Protein AF-A0A8T4JBY2-F1 (afdb_monomer)

pLDDT: mean 72.84, std 15.64, range [34.22, 93.69]

Secondary structure (DSSP, 8-state):
---PPSEEEEEEEEEEPTTS-EEEEEEEEEE-----S-S-----EEEEEEEEESSS-BHHHHHHHHHTT--EEEEEEEEEEE-S-SS-EEEEEEEEEEEEEEESSHHHHH-GGG--SSEEEPEEEEES-TT--TTS-EEEEEEE-S-TTTS-SSEEEEEEEEEEEEETTEEPSSPEEEEEEEEETT---B-BTTBSS-HHHHHHHHHHHS--S----S---

Sequence (221 aa):
ILNLINGTHELTFVFYDGVSNSVVQEKTVVVMETFDSGDEIIDYFETNINLLTPEVLNRVALDLAAQNNINYPLLVDYTLQKTRGGDAHVIHQSLQNLECYWSGLQENLTNLSNANTGLFRIDNSYILKPNADYGVPNRMVLNFQEDAGSLPDVVYAKCYYDLFVIEGGRIFSQPEREEISFIAKPIRLKNSVLGEPGAAFVTEIERVENGVDGSFGKALS

Foldseek 3Di:
DPPDDAAKDKDWDWDQDPVGDIDIDIDIDGDHPQPPPDVDQDDQKAKDWDDKPPLADAQQVLQVCLVVVHWDKIKTKIFIATPDADAKKFQFKWWDQFFKWKFPDPVCNVCVPPPPDGIDHFHPKTKPCGGDIGPDITMIITTDNDRSVSDDQWMKMKTKMFTFMDHPNHTHPGTRIYIDIDTSPGNRNDHPVVHRCPPVVVVVVVCVVVDPDDDPDDDDD

Structure (mmCIF, N/CA/C/O backbone):
data_AF-A0A8T4JBY2-F1
#
_entry.id   AF-A0A8T4JBY2-F1
#
loop_
_atom_site.group_PDB
_atom_site.id
_atom_site.type_symbol
_atom_site.label_atom_id
_atom_site.label_alt_id
_atom_site.label_comp_id
_atom_site.label_asym_id
_atom_site.label_entity_id
_atom_site.label_seq_id
_atom_site.pdbx_PDB_ins_code
_atom_site.Cartn_x
_atom_site.Cartn_y
_atom_site.Cartn_z
_atom_site.occupancy
_atom_site.B_iso_or_equiv
_atom_site.auth_seq_id
_atom_site.auth_comp_id
_atom_site.auth_asym_id
_atom_site.auth_atom_id
_atom_site.pdbx_PDB_model_num
ATOM 1 N N . ILE A 1 1 ? -27.612 5.060 0.498 1.00 36.44 1 ILE A N 1
ATOM 2 C CA . ILE A 1 1 ? -26.701 4.728 1.615 1.00 36.44 1 ILE A CA 1
ATOM 3 C C . ILE A 1 1 ? -27.567 4.073 2.681 1.00 36.44 1 ILE A C 1
ATOM 5 O O . ILE A 1 1 ? -28.493 4.718 3.156 1.00 36.44 1 ILE A O 1
ATOM 9 N N . LEU A 1 2 ? -27.394 2.772 2.924 1.00 37.44 2 LEU A N 1
ATOM 10 C CA . LEU A 1 2 ? -28.054 2.083 4.036 1.00 37.44 2 LEU A CA 1
ATOM 11 C C . LEU A 1 2 ? -27.364 2.556 5.319 1.00 37.44 2 LEU A C 1
ATOM 13 O O . LEU A 1 2 ? -26.197 2.241 5.525 1.00 37.44 2 LEU A O 1
ATOM 17 N N . ASN A 1 3 ? -28.061 3.346 6.135 1.00 43.84 3 ASN A N 1
ATOM 18 C CA . ASN A 1 3 ? -27.590 3.697 7.472 1.00 43.84 3 ASN A CA 1
ATOM 19 C C . ASN A 1 3 ? -27.701 2.444 8.343 1.00 43.84 3 ASN A C 1
ATOM 21 O O . ASN A 1 3 ? -28.804 2.049 8.722 1.00 43.84 3 ASN A O 1
ATOM 25 N N . LEU A 1 4 ? -26.574 1.787 8.606 1.00 58.09 4 LEU A N 1
ATOM 26 C CA . LEU A 1 4 ? -26.521 0.687 9.561 1.00 58.09 4 LEU A CA 1
ATOM 27 C C . LEU A 1 4 ? -26.640 1.271 10.973 1.00 58.09 4 LEU A C 1
ATOM 29 O O . LEU A 1 4 ? -25.903 2.181 11.341 1.00 58.09 4 LEU A O 1
ATOM 33 N N . ILE A 1 5 ? -27.614 0.777 11.734 1.00 68.00 5 ILE A N 1
ATOM 34 C CA . ILE A 1 5 ? -27.873 1.199 13.116 1.00 68.00 5 ILE A CA 1
ATOM 35 C C . ILE A 1 5 ? -26.760 0.632 14.007 1.00 68.00 5 ILE A C 1
ATOM 37 O O . ILE A 1 5 ? -26.328 -0.496 13.792 1.00 68.00 5 ILE A O 1
ATOM 41 N N . ASN A 1 6 ? -26.304 1.378 15.011 1.00 66.12 6 ASN A N 1
ATOM 42 C CA . ASN A 1 6 ? -25.384 0.859 16.027 1.00 66.12 6 ASN A CA 1
ATOM 43 C C . ASN A 1 6 ? -25.976 -0.397 16.702 1.00 66.12 6 ASN A C 1
ATOM 45 O O . ASN A 1 6 ? -27.150 -0.418 17.075 1.00 66.12 6 ASN A O 1
ATOM 49 N N . GLY A 1 7 ? -25.184 -1.455 16.839 1.00 70.38 7 GLY A N 1
ATOM 50 C CA . GLY A 1 7 ? -25.598 -2.707 17.454 1.00 70.38 7 GLY A CA 1
ATOM 51 C C . GLY A 1 7 ? -24.911 -3.938 16.878 1.00 70.38 7 GLY A C 1
ATOM 52 O O . GLY A 1 7 ? -24.127 -3.890 15.933 1.00 70.38 7 GLY A O 1
ATOM 53 N N . THR A 1 8 ? -25.224 -5.081 17.479 1.00 69.75 8 THR A N 1
ATOM 54 C CA . THR A 1 8 ? -24.847 -6.389 16.943 1.00 69.75 8 THR A CA 1
ATOM 55 C C . THR A 1 8 ? -25.923 -6.847 15.966 1.00 69.75 8 THR A C 1
ATOM 57 O O . THR A 1 8 ? -27.091 -6.953 16.337 1.00 69.75 8 THR A O 1
ATOM 60 N N . HIS A 1 9 ? -25.527 -7.104 14.725 1.00 81.12 9 HIS A N 1
ATOM 61 C CA . HIS A 1 9 ? -26.388 -7.550 13.637 1.00 81.12 9 HIS A CA 1
ATOM 62 C C . HIS A 1 9 ? -26.029 -8.977 13.269 1.00 81.12 9 HIS A C 1
ATOM 64 O O . HIS A 1 9 ? -24.886 -9.268 12.923 1.00 81.12 9 HIS A O 1
ATOM 70 N N . GLU A 1 10 ? -27.012 -9.862 13.308 1.00 82.62 10 GLU A N 1
ATOM 71 C CA . GLU A 1 10 ? -26.856 -11.216 12.796 1.00 82.62 10 GLU A CA 1
ATOM 72 C C . GLU A 1 10 ? -27.140 -11.217 11.295 1.00 82.62 10 GLU A C 1
ATOM 74 O O . GLU A 1 10 ? -28.241 -10.886 10.848 1.00 82.62 10 GLU A O 1
ATOM 79 N N . LEU A 1 11 ? -26.127 -11.562 10.503 1.00 82.88 11 LEU A N 1
ATOM 80 C CA . LEU A 1 11 ? -26.267 -11.786 9.073 1.00 82.88 11 LEU A CA 1
ATOM 81 C C . LEU A 1 11 ? -26.430 -13.278 8.817 1.00 82.88 11 LEU A C 1
ATOM 83 O O . LEU A 1 11 ? -25.537 -14.073 9.105 1.00 82.88 11 LEU A O 1
ATOM 87 N N . THR A 1 12 ? -27.550 -13.645 8.209 1.00 88.56 12 THR A N 1
ATOM 88 C CA . THR A 1 12 ? -27.801 -15.004 7.738 1.00 88.56 12 THR A CA 1
ATOM 89 C C . THR A 1 12 ? -27.608 -15.049 6.227 1.00 88.56 12 THR A C 1
ATOM 91 O O . THR A 1 12 ? -28.388 -14.475 5.468 1.00 88.56 12 THR A O 1
ATOM 94 N N . PHE A 1 13 ? -26.570 -15.744 5.775 1.00 87.25 13 PHE A N 1
ATOM 95 C CA . PHE A 1 13 ? -26.331 -16.027 4.365 1.00 87.25 13 PHE A CA 1
ATOM 96 C C . PHE A 1 13 ? -26.938 -17.381 4.017 1.00 87.25 13 PHE A C 1
ATOM 98 O O . PHE A 1 13 ? -26.636 -18.382 4.664 1.00 87.25 13 PHE A O 1
ATOM 105 N N . VAL A 1 14 ? -27.781 -17.418 2.987 1.00 91.38 14 VAL A N 1
ATOM 106 C CA . VAL A 1 14 ? -28.369 -18.663 2.482 1.00 91.38 14 VAL A CA 1
ATOM 107 C C . VAL A 1 14 ? -27.851 -18.907 1.073 1.00 91.38 14 VAL A C 1
ATOM 109 O O . VAL A 1 14 ? -28.119 -18.127 0.160 1.00 91.38 14 VAL A O 1
ATOM 112 N N . PHE A 1 15 ? -27.102 -19.990 0.902 1.00 88.31 15 PHE A N 1
ATOM 113 C CA . PHE A 1 15 ? -26.544 -20.410 -0.377 1.00 88.31 15 PHE A CA 1
ATOM 114 C C . PHE A 1 15 ? -27.389 -21.539 -0.937 1.00 88.31 15 PHE A C 1
ATOM 116 O O . PHE A 1 15 ? -27.498 -22.579 -0.294 1.00 88.31 15 PHE A O 1
ATOM 123 N N . TYR A 1 16 ? -27.957 -21.341 -2.122 1.00 93.50 16 TYR A N 1
ATOM 124 C CA . TYR A 1 16 ? -28.703 -22.376 -2.831 1.00 93.50 16 TYR A CA 1
ATOM 125 C C . TYR A 1 16 ? -27.833 -22.999 -3.921 1.00 93.50 16 TYR A C 1
ATOM 127 O O . TYR A 1 16 ? -27.128 -22.281 -4.632 1.00 93.50 16 TYR A O 1
ATOM 135 N N . ASP A 1 17 ? -27.892 -24.319 -4.078 1.00 87.88 17 ASP A N 1
ATOM 136 C CA . ASP A 1 17 ? -27.316 -24.990 -5.243 1.00 87.88 17 ASP A CA 1
ATOM 137 C C . ASP A 1 17 ? -28.285 -24.986 -6.444 1.00 87.88 17 ASP A C 1
ATOM 139 O O . ASP A 1 17 ? -29.446 -24.574 -6.352 1.00 87.88 17 ASP A O 1
ATOM 143 N N . GLY A 1 18 ? -27.809 -25.464 -7.598 1.00 76.75 18 GLY A N 1
ATOM 144 C CA . GLY A 1 18 ? -28.594 -25.533 -8.838 1.00 76.75 18 GLY A CA 1
ATOM 145 C C . GLY A 1 18 ? -29.797 -26.489 -8.802 1.00 76.75 18 GLY A C 1
ATOM 146 O O . GLY A 1 18 ? -30.523 -26.579 -9.788 1.00 76.75 18 GLY A O 1
ATOM 147 N N . VAL A 1 19 ? -30.016 -27.201 -7.693 1.00 91.44 19 VAL A N 1
ATOM 148 C CA . VAL A 1 19 ? -31.157 -28.098 -7.453 1.00 91.44 19 VAL A CA 1
ATOM 149 C C . VAL A 1 19 ? -31.907 -27.748 -6.159 1.00 91.44 19 VAL A C 1
ATOM 151 O O . VAL A 1 19 ? -32.702 -28.544 -5.668 1.00 91.44 19 VAL A O 1
ATOM 154 N N . SER A 1 20 ? -31.754 -26.507 -5.677 1.00 86.31 20 SER A N 1
ATOM 155 C CA . SER A 1 20 ? -32.493 -25.912 -4.550 1.00 86.31 20 SER A CA 1
ATOM 156 C C . SER A 1 20 ? -32.193 -26.483 -3.157 1.00 86.31 20 SER A C 1
ATOM 158 O O . SER A 1 20 ? -32.954 -26.220 -2.225 1.00 86.31 20 SER A O 1
ATOM 160 N N . ASN A 1 21 ? -31.083 -27.198 -2.960 1.00 87.56 21 ASN A N 1
ATOM 161 C CA . ASN A 1 21 ? -30.578 -27.436 -1.605 1.00 87.56 21 ASN A CA 1
ATOM 162 C C . ASN A 1 21 ? -29.983 -26.141 -1.054 1.00 87.56 21 ASN A C 1
ATOM 164 O O . ASN A 1 21 ? -29.383 -25.380 -1.811 1.00 87.56 21 ASN A O 1
ATOM 168 N N . SER A 1 22 ? -30.104 -25.906 0.255 1.00 91.12 22 SER A N 1
ATOM 169 C CA . SER A 1 22 ? -29.572 -24.699 0.891 1.00 91.12 22 SER A CA 1
ATOM 170 C C . SER A 1 22 ? -28.574 -24.993 2.005 1.00 91.12 22 SER A C 1
ATOM 172 O O . SER A 1 22 ? -28.827 -25.850 2.853 1.00 91.12 22 SER A O 1
ATOM 174 N N . VAL A 1 23 ? -27.502 -24.206 2.070 1.00 92.75 23 VAL A N 1
ATOM 175 C CA . VAL A 1 23 ? -26.623 -24.092 3.241 1.00 92.75 23 VAL A CA 1
ATOM 176 C C . VAL A 1 23 ? -26.813 -22.716 3.863 1.00 92.75 23 VAL A C 1
ATOM 178 O O . VAL A 1 23 ? -26.790 -21.707 3.160 1.00 92.75 23 VAL A O 1
ATOM 181 N N . VAL A 1 24 ? -26.994 -22.684 5.182 1.00 91.94 24 VAL A N 1
ATOM 182 C CA . VAL A 1 24 ? -27.130 -21.450 5.960 1.00 91.94 24 VAL A CA 1
ATOM 183 C C . VAL A 1 24 ? -25.828 -21.183 6.708 1.00 91.94 24 VAL A C 1
ATOM 185 O O . VAL A 1 24 ? -25.309 -22.072 7.382 1.00 91.94 24 VAL A O 1
ATOM 188 N N . GLN A 1 25 ? -25.310 -19.964 6.596 1.00 91.12 25 GLN A N 1
ATOM 189 C CA . GLN A 1 25 ? -24.173 -19.484 7.368 1.00 91.12 25 GLN A CA 1
ATOM 190 C C . GLN A 1 25 ? -24.564 -18.222 8.130 1.00 91.12 25 GLN A C 1
ATOM 192 O O . GLN A 1 25 ? -24.993 -17.237 7.533 1.00 91.12 25 GLN A O 1
ATOM 197 N N . GLU A 1 26 ? -24.381 -18.246 9.445 1.00 88.25 26 GLU A N 1
ATOM 198 C CA . GLU A 1 26 ? -24.618 -17.096 10.314 1.00 88.25 26 GLU A CA 1
ATOM 199 C C . GLU A 1 26 ? -23.299 -16.370 10.601 1.00 88.25 26 GLU A C 1
ATOM 201 O O . GLU A 1 26 ? -22.237 -16.984 10.754 1.00 88.25 26 GLU A O 1
ATOM 206 N N . LYS A 1 27 ? -23.358 -15.042 10.607 1.00 86.19 27 LYS A N 1
ATOM 207 C CA . LYS A 1 27 ? -22.225 -14.140 10.796 1.00 86.19 27 LYS A CA 1
ATOM 208 C C . LYS A 1 27 ? -22.687 -12.953 11.625 1.00 86.19 27 LYS A C 1
ATOM 210 O O . LYS A 1 27 ? -23.434 -12.106 11.147 1.00 86.19 27 LYS A O 1
ATOM 215 N N . THR A 1 28 ? -22.151 -12.848 12.827 1.00 74.38 28 THR A N 1
ATOM 216 C CA . THR A 1 28 ? -22.334 -11.674 13.669 1.00 74.38 28 THR A CA 1
ATOM 217 C C . THR A 1 28 ? -21.482 -10.513 13.149 1.00 74.38 28 THR A C 1
ATOM 219 O O . THR A 1 28 ? -20.267 -10.647 12.974 1.00 74.38 28 THR A O 1
ATOM 222 N N . VAL A 1 29 ? -22.107 -9.362 12.911 1.00 77.81 29 VAL A N 1
ATOM 223 C CA . VAL A 1 29 ? -21.452 -8.090 12.586 1.00 77.81 29 VAL A CA 1
ATOM 224 C C . VAL A 1 29 ? -21.761 -7.095 13.688 1.00 77.81 29 VAL A C 1
ATOM 226 O O . VAL A 1 29 ? -22.914 -6.754 13.923 1.00 77.81 29 VAL A O 1
ATOM 229 N N . VAL A 1 30 ? -20.728 -6.596 14.354 1.00 70.44 30 VAL A N 1
ATOM 230 C CA . VAL A 1 30 ? -20.883 -5.531 15.344 1.00 70.44 30 VAL A CA 1
ATOM 231 C C . VAL A 1 30 ? -20.654 -4.201 14.638 1.00 70.44 30 VAL A C 1
ATOM 233 O O . VAL A 1 30 ? -19.549 -3.912 14.189 1.00 70.44 30 VAL A O 1
ATOM 236 N N . VAL A 1 31 ? -21.712 -3.406 14.513 1.00 66.81 31 VAL A N 1
ATOM 237 C CA . VAL A 1 31 ? -21.641 -2.016 14.062 1.00 66.81 31 VAL A CA 1
ATOM 238 C C . VAL A 1 31 ? -21.564 -1.181 15.326 1.00 66.81 31 VAL A C 1
ATOM 240 O O . VAL A 1 31 ? -22.540 -1.128 16.059 1.00 66.81 31 VAL A O 1
ATOM 243 N N . MET A 1 32 ? -20.418 -0.577 15.617 1.00 61.41 32 MET A N 1
ATOM 244 C CA . MET A 1 32 ? -20.282 0.331 16.758 1.00 61.41 32 MET A CA 1
ATOM 245 C C . MET A 1 32 ? -20.443 1.769 16.265 1.00 61.41 32 MET A C 1
ATOM 247 O O . MET A 1 32 ? -19.930 2.102 15.197 1.00 61.41 32 MET A O 1
ATOM 251 N N . GLU A 1 33 ? -21.143 2.622 17.021 1.00 59.41 33 GLU A N 1
ATOM 252 C CA . GLU A 1 33 ? -20.993 4.070 16.836 1.00 59.41 33 GLU A CA 1
ATOM 253 C C . GLU A 1 33 ? -19.512 4.400 16.979 1.00 59.41 33 GLU A C 1
ATOM 255 O O . GLU A 1 33 ? -18.888 4.091 17.998 1.00 59.41 33 GLU A O 1
ATOM 260 N N . THR A 1 34 ? -18.955 5.051 15.963 1.00 56.09 34 THR A N 1
ATOM 261 C CA . THR A 1 34 ? -17.779 5.886 16.164 1.00 56.09 34 THR A CA 1
ATOM 262 C C . THR A 1 34 ? -18.190 6.925 17.195 1.00 56.09 34 THR A C 1
ATOM 264 O O . THR A 1 34 ? -19.060 7.753 16.914 1.00 56.09 34 THR A O 1
ATOM 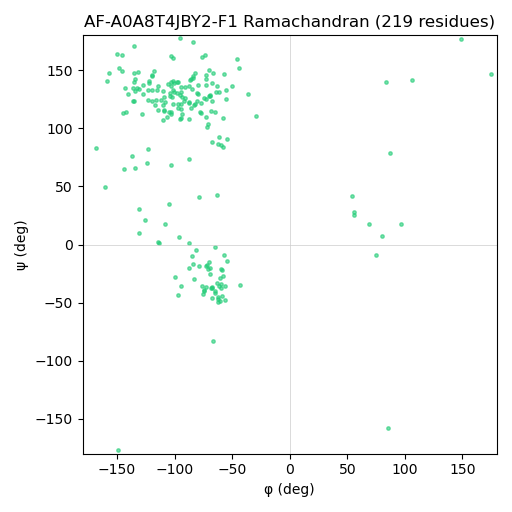267 N N . PHE A 1 35 ? -17.664 6.825 18.416 1.00 50.69 35 PHE A N 1
ATOM 268 C CA . PHE A 1 35 ? -17.957 7.828 19.427 1.00 50.69 35 PHE A CA 1
ATOM 269 C C . PHE A 1 35 ? -17.358 9.138 18.942 1.00 50.69 35 PHE A C 1
ATOM 271 O O . PHE A 1 35 ? -16.145 9.273 18.806 1.00 50.69 35 PHE A O 1
ATOM 278 N N . ASP A 1 36 ? -18.251 10.077 18.661 1.00 53.97 36 ASP A N 1
ATOM 279 C CA . ASP A 1 36 ? -17.939 11.466 18.404 1.00 53.97 36 ASP A CA 1
ATOM 280 C C . ASP A 1 36 ? -17.286 12.042 19.669 1.00 53.97 36 ASP A C 1
ATOM 282 O O . ASP A 1 36 ? -17.945 12.436 20.634 1.00 53.97 36 ASP A O 1
ATOM 286 N N . SER A 1 37 ? -15.961 11.993 19.721 1.00 42.50 37 SER A N 1
ATOM 287 C CA . SER A 1 37 ? -15.180 12.817 20.632 1.00 42.50 37 SER A CA 1
ATOM 288 C C . SER A 1 37 ? -14.014 13.412 19.860 1.00 42.50 37 SER A C 1
ATOM 290 O O . SER A 1 37 ? -12.861 13.085 20.114 1.00 42.50 37 SER A O 1
ATOM 292 N N . GLY A 1 38 ? -14.362 14.276 18.905 1.00 50.22 38 GLY A N 1
ATOM 293 C CA . GLY A 1 38 ? -13.439 15.124 18.162 1.00 50.22 38 GLY A CA 1
ATOM 294 C C . GLY A 1 38 ? -13.228 14.656 16.729 1.00 50.22 38 GLY A C 1
ATOM 295 O O . GLY A 1 38 ? -13.077 13.466 16.471 1.00 50.22 38 GLY A O 1
ATOM 296 N N . ASP A 1 39 ? -13.128 15.613 15.807 1.00 54.06 39 ASP A N 1
ATOM 297 C CA . ASP A 1 39 ? -12.465 15.465 14.503 1.00 54.06 39 ASP A CA 1
ATOM 298 C C . ASP A 1 39 ? -10.954 15.181 14.683 1.00 54.06 39 ASP A C 1
ATOM 300 O O . ASP A 1 39 ? -10.096 15.802 14.053 1.00 54.06 39 ASP A O 1
ATOM 304 N N . GLU A 1 40 ? -10.598 14.322 15.633 1.00 61.25 40 GLU A N 1
ATOM 305 C CA . GLU A 1 40 ? -9.225 14.082 16.025 1.00 61.25 40 GLU A CA 1
ATOM 306 C C . GLU A 1 40 ? -8.664 12.999 15.114 1.00 61.25 40 GLU A C 1
ATOM 308 O O . GLU A 1 40 ? -9.031 11.828 15.187 1.00 61.25 40 GLU A O 1
ATOM 313 N N . ILE A 1 41 ? -7.780 13.425 14.215 1.00 68.81 41 ILE A N 1
ATOM 314 C CA . ILE A 1 41 ? -6.848 12.516 13.562 1.00 68.81 41 ILE A CA 1
ATOM 315 C C . ILE A 1 41 ? -5.905 12.036 14.654 1.00 68.81 41 ILE A C 1
ATOM 317 O O . ILE A 1 41 ? -5.260 12.847 15.328 1.00 68.81 41 ILE A O 1
ATOM 321 N N . ILE A 1 42 ? -5.830 10.723 14.823 1.00 74.94 42 ILE A N 1
ATOM 322 C CA . ILE A 1 42 ? -4.908 10.124 15.775 1.00 74.94 42 ILE A CA 1
ATOM 323 C C . ILE A 1 42 ? -3.694 9.594 15.020 1.00 74.94 42 ILE A C 1
ATOM 325 O O . ILE A 1 42 ? -3.699 9.500 13.801 1.00 74.94 42 ILE A O 1
ATOM 329 N N . ASP A 1 43 ? -2.620 9.401 15.766 1.00 82.88 43 ASP A N 1
ATOM 330 C CA . ASP A 1 43 ? -1.256 9.150 15.297 1.00 82.88 43 ASP A CA 1
ATOM 331 C C . ASP A 1 43 ? -0.668 8.157 16.306 1.00 82.88 43 ASP A C 1
ATOM 333 O O . ASP A 1 43 ? 0.087 8.510 17.210 1.00 82.88 43 ASP A O 1
ATOM 337 N N . TYR A 1 44 ? -1.254 6.960 16.340 1.00 88.62 44 TYR A N 1
ATOM 338 C CA . TYR A 1 44 ? -0.888 5.867 17.237 1.00 88.62 44 TYR A CA 1
ATOM 339 C C . TYR A 1 44 ? 0.225 4.995 16.670 1.00 88.62 44 TYR A C 1
ATOM 341 O O . TYR A 1 44 ? 0.863 4.266 17.438 1.00 88.62 44 TYR A O 1
ATOM 349 N N . PHE A 1 45 ? 0.439 5.027 15.360 1.00 90.38 45 PHE A N 1
ATOM 350 C CA . PHE A 1 45 ? 1.268 4.086 14.643 1.00 90.38 45 PHE A CA 1
ATOM 351 C C . PHE A 1 45 ? 2.237 4.789 13.705 1.00 90.38 45 PHE A C 1
ATOM 353 O O . PHE A 1 45 ? 1.955 5.825 13.133 1.00 90.38 45 PHE A O 1
ATOM 360 N N . GLU A 1 46 ? 3.392 4.164 13.517 1.00 90.31 46 GLU A N 1
ATOM 361 C CA . GLU A 1 46 ? 4.341 4.536 12.480 1.00 90.31 46 GLU A CA 1
ATOM 362 C C . GLU A 1 46 ? 4.615 3.338 11.573 1.00 90.31 46 GLU A C 1
ATOM 364 O O . GLU A 1 46 ? 4.746 2.180 12.007 1.00 90.31 46 GLU A O 1
ATOM 369 N N . THR A 1 47 ? 4.732 3.613 10.281 1.00 88.81 47 THR A N 1
ATOM 370 C CA . THR A 1 47 ? 5.027 2.585 9.289 1.00 88.81 47 THR A CA 1
ATOM 371 C C . THR A 1 47 ? 6.530 2.372 9.127 1.00 88.81 47 THR A C 1
ATOM 373 O O . THR A 1 47 ? 7.268 3.261 8.712 1.00 88.81 47 THR A O 1
ATOM 376 N N . ASN A 1 48 ? 6.990 1.139 9.342 1.00 87.12 48 ASN A N 1
ATOM 377 C CA . ASN A 1 48 ? 8.361 0.735 9.042 1.00 87.12 48 ASN A CA 1
ATOM 378 C C . ASN A 1 48 ? 8.410 -0.085 7.748 1.00 87.12 48 ASN A C 1
ATOM 380 O O . ASN A 1 48 ? 7.882 -1.200 7.689 1.00 87.12 48 ASN A O 1
ATOM 384 N N . ILE A 1 49 ? 9.051 0.468 6.714 1.00 82.56 49 ILE A N 1
ATOM 385 C CA . ILE A 1 49 ? 9.237 -0.197 5.418 1.00 82.56 49 ILE A CA 1
ATOM 386 C C . ILE A 1 49 ? 10.448 -1.119 5.478 1.00 82.56 49 ILE A C 1
ATOM 388 O O . ILE A 1 49 ? 11.573 -0.678 5.705 1.00 82.56 49 ILE A O 1
ATOM 392 N N . ASN A 1 50 ? 10.207 -2.406 5.238 1.00 71.56 50 ASN A N 1
ATOM 393 C CA . ASN A 1 50 ? 11.210 -3.453 5.377 1.00 71.56 50 ASN A CA 1
ATOM 394 C C . ASN A 1 50 ? 11.865 -3.807 4.036 1.00 71.56 50 ASN A C 1
ATOM 396 O O . ASN A 1 50 ? 13.082 -3.978 3.979 1.00 71.56 50 ASN A O 1
ATOM 400 N N . LEU A 1 51 ? 11.082 -3.929 2.956 1.00 72.94 51 LEU A N 1
ATOM 401 C CA . LEU A 1 51 ? 11.598 -4.339 1.646 1.00 72.94 51 LEU A CA 1
ATOM 402 C C . LEU A 1 51 ? 10.673 -3.911 0.499 1.00 72.94 51 LEU A C 1
ATOM 404 O O . LEU A 1 51 ? 9.457 -4.051 0.594 1.00 72.94 51 LEU A O 1
ATOM 408 N N . LEU A 1 52 ? 11.258 -3.468 -0.617 1.00 71.81 52 LEU A N 1
ATOM 409 C CA . LEU A 1 52 ? 10.565 -3.329 -1.901 1.00 71.81 52 LEU A CA 1
ATOM 410 C C . LEU A 1 52 ? 10.945 -4.512 -2.800 1.00 71.81 52 LEU A C 1
ATOM 412 O O . LEU A 1 52 ? 12.129 -4.774 -3.001 1.00 71.81 52 LEU A O 1
ATOM 416 N N . THR A 1 53 ? 9.961 -5.223 -3.347 1.00 70.62 53 THR A N 1
ATOM 417 C CA . THR A 1 53 ? 10.182 -6.366 -4.242 1.00 70.62 53 THR A CA 1
ATOM 418 C C . THR A 1 53 ? 9.305 -6.270 -5.493 1.00 70.62 53 THR A C 1
ATOM 420 O O . THR A 1 53 ? 8.101 -6.063 -5.367 1.00 70.62 53 THR A O 1
ATOM 423 N N . PRO A 1 54 ? 9.851 -6.522 -6.693 1.00 65.38 54 PRO A N 1
ATOM 424 C CA . PRO A 1 54 ? 11.274 -6.702 -6.994 1.00 65.38 54 PRO A CA 1
ATOM 425 C C . PRO A 1 54 ? 12.078 -5.393 -6.874 1.00 65.38 54 PRO A C 1
ATOM 427 O O . PRO A 1 54 ? 11.565 -4.314 -7.143 1.00 65.38 54 PRO A O 1
ATOM 430 N N . GLU A 1 55 ? 13.366 -5.496 -6.525 1.00 68.50 55 GLU A N 1
ATOM 431 C CA . GLU A 1 55 ? 14.291 -4.344 -6.466 1.00 68.50 55 GLU A CA 1
ATOM 432 C C . GLU A 1 55 ? 14.639 -3.770 -7.858 1.00 68.50 55 GLU A C 1
ATOM 434 O O . GLU A 1 55 ? 15.200 -2.684 -7.974 1.00 68.50 55 GLU A O 1
ATOM 439 N N . VAL A 1 56 ? 14.344 -4.516 -8.926 1.00 70.31 56 VAL A N 1
ATOM 440 C CA . VAL A 1 56 ? 14.649 -4.195 -10.327 1.00 70.31 56 VAL A CA 1
ATOM 441 C C . VAL A 1 56 ? 13.406 -4.512 -11.155 1.00 70.31 56 VAL A C 1
ATOM 443 O O . VAL A 1 56 ? 12.947 -5.657 -11.136 1.00 70.31 56 VAL A O 1
ATOM 446 N N . LEU A 1 57 ? 12.874 -3.538 -11.902 1.00 70.94 57 LEU A N 1
ATOM 447 C CA . LEU A 1 57 ? 11.793 -3.805 -12.854 1.00 70.94 57 LEU A CA 1
ATOM 448 C C . LEU A 1 57 ? 12.358 -4.290 -14.186 1.00 70.94 57 LEU A C 1
ATOM 450 O O . LEU A 1 57 ? 13.295 -3.716 -14.744 1.00 70.94 57 LEU A O 1
ATOM 454 N N . ASN A 1 58 ? 11.760 -5.350 -14.721 1.00 72.44 58 ASN A N 1
ATOM 455 C CA . ASN A 1 58 ? 12.049 -5.788 -16.075 1.00 72.44 58 ASN A CA 1
ATOM 456 C C . ASN A 1 58 ? 11.296 -4.878 -17.049 1.00 72.44 58 ASN A C 1
ATOM 458 O O . ASN A 1 58 ? 10.068 -4.914 -17.098 1.00 72.44 58 ASN A O 1
ATOM 462 N N . ARG A 1 59 ? 12.045 -4.096 -17.833 1.00 74.38 59 ARG A N 1
ATOM 463 C CA . ARG A 1 59 ? 11.491 -3.130 -18.788 1.00 74.38 59 ARG A CA 1
ATOM 464 C C . ARG A 1 59 ? 10.532 -3.786 -19.779 1.00 74.38 59 ARG A C 1
ATOM 466 O O . ARG A 1 59 ? 9.418 -3.323 -19.953 1.00 74.38 59 ARG A O 1
ATOM 473 N N . VAL A 1 60 ? 10.955 -4.910 -20.356 1.00 72.75 60 VAL A N 1
ATOM 474 C CA . VAL A 1 60 ? 10.178 -5.654 -21.355 1.00 72.75 60 VAL A CA 1
ATOM 475 C C . VAL A 1 60 ? 8.895 -6.204 -20.739 1.00 72.75 60 VAL A C 1
ATOM 477 O O . VAL A 1 60 ? 7.840 -6.146 -21.356 1.00 72.75 60 VAL A O 1
ATOM 480 N N . ALA A 1 61 ? 8.966 -6.724 -19.511 1.00 75.44 61 ALA A N 1
ATOM 481 C CA . ALA A 1 61 ? 7.784 -7.238 -18.824 1.00 75.44 61 ALA A CA 1
ATOM 482 C C . ALA A 1 61 ? 6.796 -6.121 -18.457 1.00 75.44 61 ALA A C 1
ATOM 484 O O . ALA A 1 61 ? 5.591 -6.339 -18.535 1.00 75.44 61 ALA A O 1
ATOM 485 N N . LEU A 1 62 ? 7.298 -4.941 -18.086 1.00 77.94 62 LEU A N 1
ATOM 486 C CA . LEU A 1 62 ? 6.469 -3.768 -17.828 1.00 77.94 62 LEU A CA 1
ATOM 487 C C . LEU A 1 62 ? 5.804 -3.256 -19.116 1.00 77.94 62 LEU A C 1
ATOM 489 O O . LEU A 1 62 ? 4.592 -3.070 -19.124 1.00 77.94 62 LEU A O 1
ATOM 493 N N . ASP A 1 63 ? 6.556 -3.135 -20.215 1.00 78.50 63 ASP A N 1
ATOM 494 C CA . ASP A 1 63 ? 6.021 -2.735 -21.527 1.00 78.50 63 ASP A CA 1
ATOM 495 C C . ASP A 1 63 ? 4.938 -3.705 -22.014 1.00 78.50 63 ASP A C 1
ATOM 497 O O . ASP A 1 63 ? 3.871 -3.291 -22.462 1.00 78.50 63 ASP A O 1
ATOM 501 N N . LEU A 1 64 ? 5.175 -5.013 -21.881 1.00 77.69 64 LEU A N 1
ATOM 502 C CA . LEU A 1 64 ? 4.187 -6.034 -22.229 1.00 77.69 64 LEU A CA 1
ATOM 503 C C . LEU A 1 64 ? 2.951 -5.967 -21.331 1.00 77.69 64 LEU A C 1
ATOM 505 O O . LEU A 1 64 ? 1.838 -6.143 -21.827 1.00 77.69 64 LEU A O 1
ATOM 509 N N . ALA A 1 65 ? 3.126 -5.718 -20.031 1.00 81.06 65 ALA A N 1
ATOM 510 C CA . ALA A 1 65 ? 2.011 -5.559 -19.108 1.00 81.06 65 ALA A CA 1
ATOM 511 C C . ALA A 1 65 ? 1.152 -4.346 -19.500 1.00 81.06 65 ALA A C 1
ATOM 513 O O . ALA A 1 65 ? -0.059 -4.495 -19.653 1.00 81.06 65 ALA A O 1
ATOM 514 N N . ALA A 1 66 ? 1.771 -3.197 -19.785 1.00 80.88 66 ALA A N 1
ATOM 515 C CA . ALA A 1 66 ? 1.080 -1.995 -20.250 1.00 80.88 66 ALA A CA 1
ATOM 516 C C . ALA A 1 66 ? 0.344 -2.222 -21.586 1.00 80.88 66 ALA A C 1
ATOM 518 O O . ALA A 1 66 ? -0.850 -1.940 -21.689 1.00 80.88 66 ALA A O 1
ATOM 519 N N . GLN A 1 67 ? 1.004 -2.817 -22.589 1.00 82.75 67 GLN A N 1
ATOM 520 C CA . GLN A 1 67 ? 0.403 -3.117 -23.901 1.00 82.75 67 GLN A CA 1
ATOM 521 C C . GLN A 1 67 ? -0.813 -4.046 -23.815 1.00 82.75 67 GLN A C 1
ATOM 523 O O . GLN A 1 67 ? -1.748 -3.916 -24.603 1.00 82.75 67 GLN A O 1
ATOM 528 N N . ASN A 1 68 ? -0.804 -4.981 -22.863 1.00 80.62 68 ASN A N 1
ATOM 529 C CA . ASN A 1 68 ? -1.890 -5.938 -22.657 1.00 80.62 68 ASN A CA 1
ATOM 530 C C . ASN A 1 68 ? -2.883 -5.500 -21.569 1.00 80.62 68 ASN A C 1
ATOM 532 O O . ASN A 1 68 ? -3.782 -6.269 -21.233 1.00 80.62 68 ASN A O 1
ATOM 536 N N . ASN A 1 69 ? -2.747 -4.283 -21.027 1.00 80.06 69 ASN A N 1
ATOM 537 C CA . ASN A 1 69 ? -3.580 -3.764 -19.939 1.00 80.06 69 ASN A CA 1
ATOM 538 C C . ASN A 1 69 ? -3.603 -4.692 -18.700 1.00 80.06 69 ASN A C 1
ATOM 540 O O . ASN A 1 69 ? -4.648 -4.959 -18.104 1.00 80.06 69 ASN A O 1
ATOM 544 N N . ILE A 1 70 ? -2.434 -5.227 -18.343 1.00 81.12 70 ILE A N 1
ATOM 545 C CA . ILE A 1 70 ? -2.195 -6.106 -17.196 1.00 81.12 70 ILE A CA 1
ATOM 546 C C . ILE A 1 70 ? -1.475 -5.305 -16.108 1.00 81.12 70 ILE A C 1
ATOM 548 O O . ILE A 1 70 ? -0.538 -4.562 -16.381 1.00 81.12 70 ILE A O 1
ATOM 552 N N . ASN A 1 71 ? -1.878 -5.499 -14.852 1.00 80.56 71 ASN A N 1
ATOM 553 C CA . ASN A 1 71 ? -1.187 -4.906 -13.709 1.00 80.56 71 ASN A CA 1
ATOM 554 C C . ASN A 1 71 ? 0.194 -5.539 -13.512 1.00 80.56 71 ASN A C 1
ATOM 556 O O . ASN A 1 71 ? 0.300 -6.757 -13.358 1.00 80.56 71 ASN A O 1
ATOM 560 N N . TYR A 1 72 ? 1.232 -4.712 -13.416 1.00 78.06 72 TYR A N 1
ATOM 561 C CA . TYR A 1 72 ? 2.552 -5.134 -12.963 1.00 78.06 72 TYR A CA 1
ATOM 562 C C . TYR A 1 72 ? 2.694 -4.851 -11.453 1.00 78.06 72 TYR A C 1
ATOM 564 O O . TYR A 1 72 ? 2.800 -3.685 -11.063 1.00 78.06 72 TYR A O 1
ATOM 572 N N . PRO A 1 73 ? 2.685 -5.872 -10.574 1.00 80.38 73 PRO A N 1
ATOM 573 C CA . PRO A 1 73 ? 2.675 -5.648 -9.133 1.00 80.38 73 PRO A CA 1
ATOM 574 C C . PRO A 1 73 ? 4.073 -5.338 -8.584 1.00 80.38 73 PRO A C 1
ATOM 576 O O . PRO A 1 73 ? 5.027 -6.093 -8.787 1.00 80.38 73 PRO A O 1
ATOM 579 N N . LEU A 1 74 ? 4.167 -4.271 -7.797 1.00 80.06 74 LEU A N 1
ATOM 580 C CA . LEU A 1 74 ? 5.245 -4.019 -6.851 1.00 80.06 74 LEU A CA 1
ATOM 581 C C . LEU A 1 74 ? 4.780 -4.309 -5.432 1.00 80.06 74 LEU A C 1
ATOM 583 O O . LEU A 1 74 ? 3.685 -3.934 -5.020 1.00 80.06 74 LEU A O 1
ATOM 587 N N . LEU A 1 75 ? 5.635 -4.975 -4.674 1.00 85.19 75 LEU A N 1
ATOM 588 C CA . LEU A 1 75 ? 5.348 -5.423 -3.325 1.00 85.19 75 LEU A CA 1
ATOM 589 C C . LEU A 1 75 ? 6.151 -4.581 -2.342 1.00 85.19 75 LEU A C 1
ATOM 591 O O . LEU A 1 75 ? 7.380 -4.554 -2.411 1.00 85.19 75 LEU A O 1
ATOM 595 N N . VAL A 1 76 ? 5.458 -3.927 -1.416 1.00 85.31 76 VAL A N 1
ATOM 596 C CA . VAL A 1 76 ? 6.076 -3.185 -0.315 1.00 85.31 76 VAL A CA 1
ATOM 597 C C . VAL A 1 76 ? 5.800 -3.945 0.971 1.00 85.31 76 VAL A C 1
ATOM 599 O O . VAL A 1 76 ? 4.666 -3.972 1.450 1.00 85.31 76 VAL A O 1
ATOM 602 N N . ASP A 1 77 ? 6.827 -4.591 1.511 1.00 88.62 77 ASP A N 1
ATOM 603 C CA . ASP A 1 77 ? 6.765 -5.230 2.819 1.00 88.62 77 ASP A CA 1
ATOM 604 C C . ASP A 1 77 ? 6.934 -4.184 3.912 1.00 88.62 77 ASP A C 1
ATOM 606 O O . ASP A 1 77 ? 7.892 -3.405 3.909 1.00 88.62 77 ASP A O 1
ATOM 610 N N . TYR A 1 78 ? 6.021 -4.201 4.877 1.00 89.31 78 TYR A N 1
ATOM 611 C CA . TYR A 1 78 ? 6.006 -3.247 5.973 1.00 89.31 78 TYR A CA 1
ATOM 612 C C . TYR A 1 78 ? 5.512 -3.879 7.272 1.00 89.31 78 TYR A C 1
ATOM 614 O O . TYR A 1 78 ? 4.915 -4.960 7.302 1.00 89.31 78 TYR A O 1
ATOM 622 N N . THR A 1 79 ? 5.794 -3.184 8.363 1.00 92.19 79 THR A N 1
ATOM 623 C CA . THR A 1 79 ? 5.294 -3.477 9.706 1.00 92.19 79 THR A CA 1
ATOM 624 C C . THR A 1 79 ? 4.866 -2.173 10.352 1.00 92.19 79 THR A C 1
ATOM 626 O O . THR A 1 79 ? 5.617 -1.200 10.304 1.00 92.19 79 THR A O 1
ATOM 629 N N . LEU A 1 80 ? 3.699 -2.163 10.987 1.00 92.31 80 LEU A N 1
ATOM 630 C CA . LEU A 1 80 ? 3.280 -1.056 11.842 1.00 92.31 80 LEU A CA 1
ATOM 631 C C . LEU A 1 80 ? 3.963 -1.175 13.206 1.00 92.31 80 LEU A C 1
ATOM 633 O O . LEU A 1 80 ? 4.037 -2.272 13.769 1.00 92.31 80 LEU A O 1
ATOM 637 N N . GLN A 1 81 ? 4.448 -0.063 13.744 1.00 92.44 81 GLN A N 1
ATOM 638 C CA . GLN A 1 81 ? 4.925 0.044 15.120 1.00 92.44 81 GLN A CA 1
ATOM 639 C C . GLN A 1 81 ? 4.014 0.994 15.886 1.00 92.44 81 GLN A C 1
ATOM 641 O O . GLN A 1 81 ? 3.632 2.030 15.365 1.00 92.44 81 GLN A O 1
ATOM 646 N N . LYS A 1 82 ? 3.641 0.628 17.115 1.00 92.06 82 LYS A N 1
ATOM 647 C CA . LYS A 1 82 ? 2.818 1.487 17.967 1.00 92.06 82 LYS A CA 1
ATOM 648 C C . LYS A 1 82 ? 3.701 2.524 18.657 1.00 92.06 82 LYS A C 1
ATOM 650 O O . LYS A 1 82 ? 4.597 2.146 19.413 1.00 92.06 82 LYS A O 1
ATOM 655 N N . THR A 1 83 ? 3.426 3.800 18.425 1.00 89.88 83 THR A N 1
ATOM 656 C CA . THR A 1 83 ? 4.169 4.943 18.973 1.00 89.88 83 THR A CA 1
ATOM 657 C C . THR A 1 83 ? 3.537 5.470 20.262 1.00 89.88 83 THR A C 1
ATOM 659 O O . THR A 1 83 ? 4.252 5.849 21.193 1.00 89.88 83 THR A O 1
ATOM 662 N N . ARG A 1 84 ? 2.201 5.452 20.363 1.00 87.12 84 ARG A N 1
ATOM 663 C CA . ARG A 1 84 ? 1.438 5.878 21.551 1.00 87.12 84 ARG A CA 1
ATOM 664 C C . ARG A 1 84 ? 0.129 5.092 21.693 1.00 87.12 84 ARG A C 1
ATOM 666 O O . ARG A 1 84 ? -0.152 4.193 20.909 1.00 87.12 84 ARG A O 1
ATOM 673 N N . GLY A 1 85 ? -0.669 5.436 22.703 1.00 78.81 85 GLY A N 1
ATOM 674 C CA . GLY A 1 85 ? -1.932 4.755 23.005 1.00 78.81 85 GLY A CA 1
ATOM 675 C C . GLY A 1 85 ? -1.738 3.490 23.845 1.00 78.81 85 GLY A C 1
ATOM 676 O O . GLY A 1 85 ? -0.778 2.735 23.670 1.00 78.81 85 GLY A O 1
ATOM 677 N N . GLY A 1 86 ? -2.637 3.278 24.804 1.00 83.44 86 GLY A N 1
ATOM 678 C CA . GLY A 1 86 ? -2.609 2.16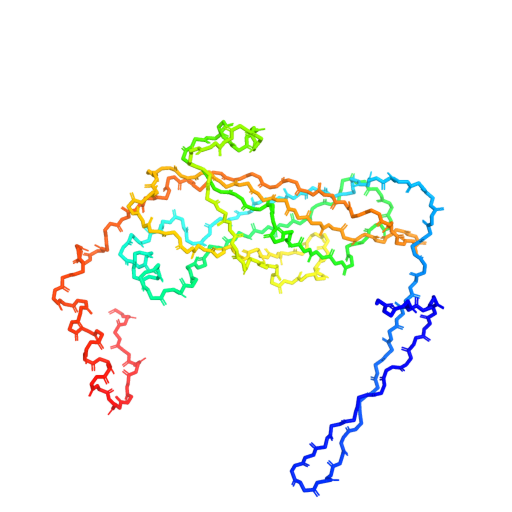1 25.743 1.00 83.44 86 GLY A CA 1
ATOM 679 C C . GLY A 1 86 ? -2.849 0.834 25.029 1.00 83.44 86 GLY A C 1
ATOM 680 O O . GLY A 1 86 ? -1.906 0.123 24.675 1.00 83.44 86 GLY A O 1
ATOM 681 N N . ASP A 1 87 ? -4.112 0.508 24.796 1.00 87.44 87 ASP A N 1
ATOM 682 C CA . ASP A 1 87 ? -4.589 -0.697 24.110 1.00 87.44 87 ASP A CA 1
ATOM 683 C C . ASP A 1 87 ? -5.080 -0.388 22.684 1.00 87.44 87 ASP A C 1
ATOM 685 O O . ASP A 1 87 ? -6.031 -0.992 22.202 1.00 87.44 87 ASP A O 1
ATOM 689 N N . ALA A 1 88 ? -4.435 0.567 22.007 1.00 89.56 88 ALA A N 1
ATOM 690 C CA . ALA A 1 88 ? -4.742 0.879 20.616 1.00 89.56 88 ALA A CA 1
ATOM 691 C C . ALA A 1 88 ? -4.423 -0.316 19.695 1.00 89.56 88 ALA A C 1
ATOM 693 O O . ALA A 1 88 ? -3.317 -0.862 19.753 1.00 89.56 88 ALA A O 1
ATOM 694 N N . HIS A 1 89 ? -5.376 -0.678 18.835 1.00 90.81 89 HIS A N 1
ATOM 695 C CA . HIS A 1 89 ? -5.315 -1.785 17.879 1.00 90.81 89 HIS A CA 1
ATOM 696 C C . HIS A 1 89 ? -5.817 -1.351 16.502 1.00 90.81 89 HIS A C 1
ATOM 698 O O . HIS A 1 89 ? -6.813 -0.634 16.387 1.00 90.81 89 HIS A O 1
ATOM 704 N N . VAL A 1 90 ? -5.179 -1.844 15.443 1.00 90.69 90 VAL A N 1
ATOM 705 C CA . VAL A 1 90 ? -5.644 -1.637 14.068 1.00 90.69 90 VAL A CA 1
ATOM 706 C C . VAL A 1 90 ? -6.757 -2.632 13.752 1.00 90.69 90 VAL A C 1
ATOM 708 O O . VAL A 1 90 ? -6.571 -3.845 13.844 1.00 90.69 90 VAL A O 1
ATOM 711 N N . ILE A 1 91 ? -7.919 -2.124 13.343 1.00 90.19 91 ILE A N 1
ATOM 712 C CA . ILE A 1 91 ? -9.061 -2.952 12.925 1.00 90.19 91 ILE A CA 1
ATOM 713 C C . ILE A 1 91 ? -9.166 -3.075 11.407 1.00 90.19 91 ILE A C 1
ATOM 715 O O . ILE A 1 91 ? -9.684 -4.077 10.911 1.00 90.19 91 ILE A O 1
ATOM 719 N N . HIS A 1 92 ? -8.675 -2.077 10.671 1.00 91.06 92 HIS A N 1
ATOM 720 C CA . H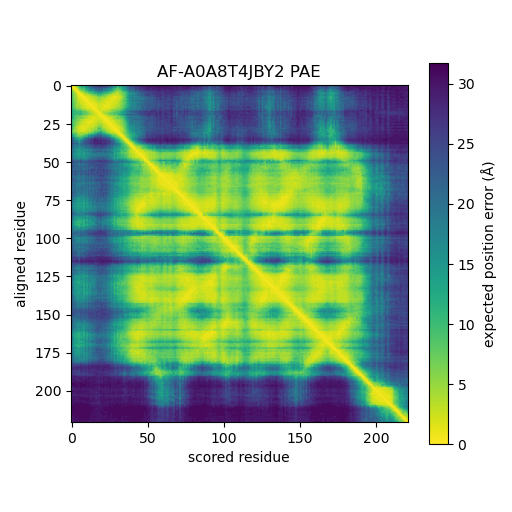IS A 1 92 ? -8.665 -2.090 9.217 1.00 91.06 92 HIS A CA 1
ATOM 721 C C . HIS A 1 92 ? -7.591 -1.159 8.653 1.00 91.06 92 HIS A C 1
ATOM 723 O O . HIS A 1 92 ? -7.313 -0.103 9.212 1.00 91.06 92 HIS A O 1
ATOM 729 N N . GLN A 1 93 ? -7.033 -1.548 7.514 1.00 91.00 93 GLN A N 1
ATOM 730 C CA . GLN A 1 93 ? -6.055 -0.802 6.742 1.00 91.00 93 GLN A CA 1
ATOM 731 C C . GLN A 1 93 ? -6.517 -0.769 5.289 1.00 91.00 93 GLN A C 1
ATOM 733 O O . GLN A 1 93 ? -6.846 -1.815 4.719 1.00 91.00 93 GLN A O 1
ATOM 738 N N . SER A 1 94 ? -6.464 0.398 4.656 1.00 88.75 94 SER A N 1
ATOM 739 C CA . SER A 1 94 ? -6.798 0.535 3.237 1.00 88.75 94 SER A CA 1
ATOM 740 C C . SER A 1 94 ? -5.912 1.552 2.539 1.00 88.75 94 SER A C 1
ATOM 742 O O . SER A 1 94 ? -5.743 2.662 3.035 1.00 88.75 94 SER A O 1
ATOM 744 N N . LEU A 1 95 ? -5.416 1.206 1.348 1.00 85.00 95 LEU A N 1
ATOM 745 C CA . LEU A 1 95 ? -4.856 2.205 0.440 1.00 85.00 95 LEU A CA 1
ATOM 746 C C . LEU A 1 95 ? -6.002 3.064 -0.096 1.00 85.00 95 LEU A C 1
ATOM 748 O O . LEU A 1 95 ? -6.985 2.540 -0.625 1.00 85.00 95 LEU A O 1
ATOM 752 N N . GLN A 1 96 ? -5.871 4.380 0.017 1.00 69.56 96 GLN A N 1
ATOM 753 C CA . GLN A 1 96 ? -6.777 5.292 -0.663 1.00 69.56 96 GLN A CA 1
ATOM 754 C C . GLN A 1 96 ? -6.502 5.180 -2.166 1.00 69.56 96 GLN A C 1
ATOM 756 O O . GLN A 1 96 ? -5.429 5.548 -2.644 1.00 69.56 96 GLN A O 1
ATOM 761 N N . ASN A 1 97 ? -7.484 4.682 -2.926 1.00 56.38 97 ASN A N 1
ATOM 762 C CA . ASN A 1 97 ? -7.377 4.450 -4.375 1.00 56.38 97 ASN A CA 1
ATOM 763 C C . ASN A 1 97 ? -7.002 5.708 -5.190 1.00 56.38 97 ASN A C 1
ATOM 765 O O . ASN A 1 97 ? -6.751 5.599 -6.386 1.00 56.38 97 ASN A O 1
ATOM 769 N N . LEU A 1 98 ? -6.986 6.897 -4.581 1.00 55.97 98 LEU A N 1
ATOM 770 C CA . LEU A 1 98 ? -6.715 8.191 -5.211 1.00 55.97 98 LEU A CA 1
ATOM 771 C C . LEU A 1 98 ? -5.423 8.864 -4.727 1.00 55.97 98 LEU A C 1
ATOM 773 O O . LEU A 1 98 ? -5.133 9.974 -5.161 1.00 55.97 98 LEU A O 1
ATOM 777 N N . GLU A 1 99 ? -4.650 8.240 -3.838 1.00 69.94 99 GLU A N 1
ATOM 778 C CA . GLU A 1 99 ? -3.545 8.928 -3.157 1.00 69.94 99 GLU A CA 1
ATOM 779 C C . GLU A 1 99 ? -2.222 8.144 -3.190 1.00 69.94 99 GLU A C 1
ATOM 781 O O . GLU A 1 99 ? -1.385 8.251 -2.298 1.00 69.94 99 GLU A O 1
ATOM 786 N N . CYS A 1 100 ? -2.010 7.368 -4.251 1.00 79.19 100 CYS A N 1
ATOM 787 C CA . CYS A 1 100 ? -0.733 6.732 -4.543 1.00 79.19 100 CYS A CA 1
ATOM 788 C C . CYS A 1 100 ? -0.165 7.273 -5.860 1.00 79.19 100 CYS A C 1
ATOM 790 O O . CYS A 1 100 ? -0.810 7.190 -6.909 1.00 79.19 100 CYS A O 1
ATOM 792 N N . TYR A 1 101 ? 1.058 7.795 -5.803 1.00 82.00 101 TYR A N 1
ATOM 793 C CA . TYR A 1 101 ? 1.709 8.500 -6.899 1.00 82.00 101 TYR A CA 1
ATOM 794 C C . TYR A 1 101 ? 3.161 8.069 -7.080 1.00 82.00 101 TYR A C 1
ATOM 796 O O . TYR A 1 101 ? 3.874 7.820 -6.107 1.00 82.00 101 TYR A O 1
ATOM 804 N N . TRP A 1 102 ? 3.620 8.085 -8.328 1.00 80.50 102 TRP A N 1
ATOM 805 C CA . TRP A 1 102 ? 5.024 7.945 -8.702 1.00 80.50 102 TRP A CA 1
ATOM 806 C C . TRP A 1 102 ? 5.538 9.177 -9.415 1.00 80.50 102 TRP A C 1
ATOM 808 O O . TRP A 1 102 ? 4.796 9.821 -10.146 1.00 80.50 102 TRP A O 1
ATOM 818 N N . SER A 1 103 ? 6.827 9.459 -9.260 1.00 79.31 103 SER A N 1
ATOM 819 C CA . SER A 1 103 ? 7.521 10.506 -10.005 1.00 79.31 103 SER A CA 1
ATOM 820 C C . SER A 1 103 ? 8.981 10.153 -10.239 1.00 79.31 103 SER A C 1
ATOM 822 O O . SER A 1 103 ? 9.610 9.508 -9.406 1.00 79.31 103 SER A O 1
ATOM 824 N N . GLY A 1 104 ? 9.560 10.660 -11.327 1.00 74.75 104 GLY A N 1
ATOM 825 C CA . GLY A 1 104 ? 11.014 10.656 -11.517 1.00 74.75 104 GLY A CA 1
ATOM 826 C C . GLY A 1 104 ? 11.795 11.602 -10.633 1.00 74.75 104 GLY A C 1
ATOM 827 O O . GLY A 1 104 ? 12.993 11.432 -10.433 1.00 74.75 104 GLY A O 1
ATOM 828 N N . LEU A 1 105 ? 11.113 12.616 -10.119 1.00 75.00 105 LEU A N 1
ATOM 829 C CA . LEU A 1 105 ? 11.686 13.643 -9.270 1.00 75.00 105 LEU A CA 1
ATOM 830 C C . LEU A 1 105 ? 10.969 13.614 -7.927 1.00 75.00 105 LEU A C 1
ATOM 832 O O . L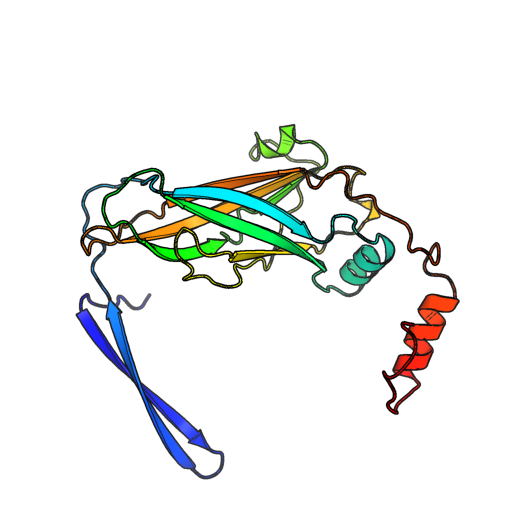EU A 1 105 ? 9.747 13.771 -7.868 1.00 75.00 105 LEU A O 1
ATOM 836 N N . GLN A 1 106 ? 11.732 13.438 -6.851 1.00 74.88 106 GLN A N 1
ATOM 837 C CA . GLN A 1 106 ? 11.199 13.394 -5.491 1.00 74.88 106 GLN A CA 1
ATOM 838 C C . GLN A 1 106 ? 10.403 14.662 -5.137 1.00 74.88 106 GLN A C 1
ATOM 840 O O . GLN A 1 106 ? 9.376 14.579 -4.474 1.00 74.88 106 GLN A O 1
ATOM 845 N N . GLU A 1 107 ? 10.835 15.826 -5.626 1.00 76.00 107 GLU A N 1
ATOM 846 C CA . GLU A 1 107 ? 10.186 17.123 -5.380 1.00 76.00 107 GLU A CA 1
ATOM 847 C C . GLU A 1 107 ? 8.738 17.207 -5.892 1.00 76.00 107 GLU A C 1
ATOM 849 O O . GLU A 1 107 ? 7.912 17.887 -5.278 1.00 76.00 107 GLU A O 1
ATOM 854 N N . ASN A 1 108 ? 8.390 16.457 -6.945 1.00 76.19 108 ASN A N 1
ATOM 855 C CA . ASN A 1 108 ? 7.016 16.406 -7.455 1.00 76.19 108 ASN A CA 1
ATOM 856 C C . ASN A 1 108 ? 6.062 15.687 -6.488 1.00 76.19 108 ASN A C 1
ATOM 858 O O . ASN A 1 108 ? 4.867 15.964 -6.496 1.00 76.19 108 ASN A O 1
ATOM 862 N N . LEU A 1 109 ? 6.572 14.780 -5.645 1.00 73.69 109 LEU A N 1
ATOM 863 C CA . LEU A 1 109 ? 5.764 14.076 -4.640 1.00 73.69 109 LEU A CA 1
ATOM 864 C C . LEU A 1 109 ? 5.481 14.944 -3.407 1.00 73.69 109 LEU A C 1
ATOM 866 O O . LEU A 1 109 ? 4.556 14.660 -2.646 1.00 73.69 109 LEU A O 1
ATOM 870 N N . THR A 1 110 ? 6.255 16.012 -3.207 1.00 72.31 110 THR A N 1
ATOM 871 C CA . THR A 1 110 ? 6.057 16.966 -2.108 1.00 72.31 110 THR A CA 1
ATOM 872 C C . THR A 1 110 ? 4.989 18.011 -2.448 1.00 72.31 110 THR A C 1
ATOM 874 O O . THR A 1 110 ? 4.287 18.473 -1.556 1.00 72.31 110 THR A O 1
ATOM 877 N N . ASN A 1 111 ? 4.826 18.357 -3.732 1.00 66.06 111 ASN A N 1
ATOM 878 C CA . ASN A 1 111 ? 3.852 19.343 -4.218 1.00 66.06 111 ASN A CA 1
ATOM 879 C C . ASN A 1 111 ? 2.917 18.739 -5.278 1.00 66.06 111 ASN A C 1
ATOM 881 O O . ASN A 1 111 ? 2.958 19.112 -6.453 1.00 66.06 111 ASN A O 1
ATOM 885 N N . LEU A 1 112 ? 2.025 17.843 -4.842 1.00 64.94 112 LEU A N 1
ATOM 886 C CA . LEU A 1 112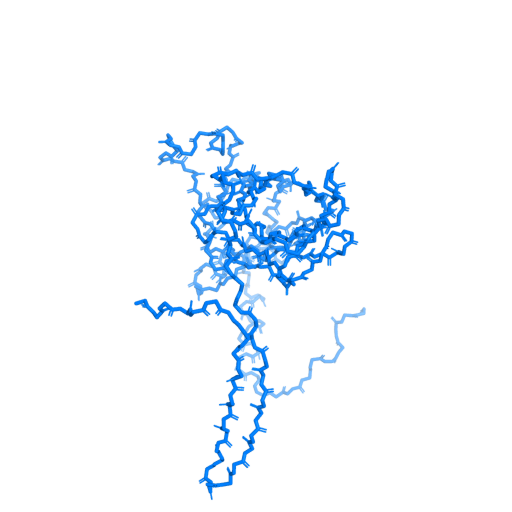 ? 1.043 17.186 -5.718 1.00 64.94 112 LEU A CA 1
ATOM 887 C C . LEU A 1 112 ? 0.127 18.186 -6.458 1.00 64.94 112 LEU A C 1
ATOM 889 O O . LEU A 1 112 ? -0.328 17.901 -7.560 1.00 64.94 112 LEU A O 1
ATOM 893 N N . SER A 1 113 ? -0.103 19.382 -5.901 1.00 57.59 113 SER A N 1
ATOM 894 C CA . SER A 1 113 ? -0.958 20.428 -6.489 1.00 57.59 113 SER A CA 1
ATOM 895 C C . SER A 1 113 ? -0.375 21.130 -7.725 1.00 57.59 113 SER A C 1
ATOM 897 O O . SER A 1 113 ? -1.130 21.756 -8.466 1.00 57.59 113 SER A O 1
ATOM 899 N N . ASN A 1 114 ? 0.937 21.027 -7.971 1.00 50.16 114 ASN A N 1
ATOM 900 C CA . ASN A 1 114 ? 1.625 21.700 -9.087 1.00 50.16 114 ASN A CA 1
ATOM 901 C C . ASN A 1 114 ? 2.175 20.732 -10.143 1.00 50.16 114 ASN A C 1
ATOM 903 O O . ASN A 1 114 ? 2.813 21.150 -11.113 1.00 50.16 114 ASN A O 1
ATOM 907 N N . ALA A 1 115 ? 1.965 19.437 -9.958 1.00 52.59 115 ALA A N 1
ATOM 908 C CA . ALA A 1 115 ? 2.634 18.412 -10.728 1.00 52.59 115 ALA A CA 1
ATOM 909 C C . ALA A 1 115 ? 1.880 18.088 -12.027 1.00 52.59 115 ALA A C 1
ATOM 911 O O . ALA A 1 115 ? 1.251 17.048 -12.181 1.00 52.59 115 ALA A O 1
ATOM 912 N N . ASN A 1 116 ? 1.965 19.006 -12.989 1.00 47.09 116 ASN A N 1
ATOM 913 C CA . ASN A 1 116 ? 1.355 18.844 -14.313 1.00 47.09 116 ASN A CA 1
ATOM 914 C C . ASN A 1 116 ? 2.196 17.992 -15.284 1.00 47.09 116 ASN A C 1
ATOM 916 O O . ASN A 1 116 ? 1.751 17.717 -16.395 1.00 47.09 116 ASN A O 1
ATOM 920 N N . THR A 1 117 ? 3.402 17.563 -14.897 1.00 55.38 117 THR A N 1
ATOM 921 C CA . THR A 1 117 ? 4.276 16.734 -15.739 1.00 55.38 117 THR A CA 1
ATOM 922 C C . THR A 1 117 ? 5.057 15.742 -14.881 1.00 55.38 117 THR A C 1
ATOM 924 O O . THR A 1 117 ? 5.920 16.147 -14.104 1.00 55.38 117 THR A O 1
ATOM 927 N N . GLY A 1 118 ? 4.777 14.445 -15.034 1.00 63.34 118 GLY A N 1
ATOM 928 C CA . GLY A 1 118 ? 5.590 13.375 -14.445 1.00 63.34 118 GLY A CA 1
ATOM 929 C C . GLY A 1 118 ? 5.106 12.808 -13.110 1.00 63.34 118 GLY A C 1
ATOM 930 O O . GLY A 1 118 ? 5.910 12.166 -12.439 1.00 63.34 118 GLY A O 1
ATOM 931 N N . LEU A 1 119 ? 3.840 13.027 -12.727 1.00 72.88 119 LEU A N 1
ATOM 932 C CA . LEU A 1 119 ? 3.173 12.166 -11.747 1.00 72.88 119 LEU A CA 1
ATOM 933 C C . LEU A 1 119 ? 2.379 11.077 -12.457 1.00 72.88 119 LEU A C 1
ATOM 935 O O . LEU A 1 119 ? 1.567 11.372 -13.332 1.00 72.88 119 LEU A O 1
ATOM 939 N N . PHE A 1 120 ? 2.574 9.844 -12.014 1.00 75.38 120 PHE A N 1
ATOM 940 C CA . PHE A 1 120 ? 1.820 8.684 -12.469 1.00 75.38 120 PHE A CA 1
ATOM 941 C C . PHE A 1 120 ? 1.018 8.127 -11.306 1.00 75.38 120 PHE A C 1
ATOM 943 O O . PHE A 1 120 ? 1.538 7.984 -10.196 1.00 75.38 120 PHE A O 1
ATOM 950 N N . ARG A 1 121 ? -0.258 7.839 -11.541 1.00 75.06 121 ARG A N 1
ATOM 951 C CA . ARG A 1 121 ? -1.144 7.323 -10.502 1.00 75.06 121 ARG A CA 1
ATOM 952 C C . ARG A 1 121 ? -1.010 5.808 -10.406 1.00 75.06 121 ARG A C 1
ATOM 954 O O . ARG A 1 121 ? -0.885 5.129 -11.419 1.00 75.06 121 ARG A O 1
ATOM 961 N N . ILE A 1 122 ? -1.066 5.285 -9.184 1.00 75.75 122 ILE A N 1
ATOM 962 C CA . ILE A 1 122 ? -1.201 3.845 -8.957 1.00 75.75 122 ILE A CA 1
ATOM 963 C C . ILE A 1 122 ? -2.670 3.515 -8.775 1.00 75.75 122 ILE A C 1
ATOM 965 O O . ILE A 1 122 ? -3.285 3.943 -7.798 1.00 75.75 122 ILE A O 1
ATOM 969 N N . ASP A 1 123 ? -3.211 2.713 -9.680 1.00 74.31 123 ASP A N 1
ATOM 970 C CA . ASP A 1 123 ? -4.579 2.225 -9.582 1.00 74.31 123 ASP A CA 1
ATOM 971 C C . ASP A 1 123 ? -4.615 0.772 -9.102 1.00 74.31 123 ASP A C 1
ATOM 973 O O . ASP A 1 123 ? -3.617 0.055 -9.130 1.00 74.31 123 ASP A O 1
ATOM 977 N N . ASN A 1 124 ? -5.779 0.329 -8.619 1.00 78.19 124 ASN A N 1
ATOM 978 C CA . ASN A 1 124 ? -6.038 -1.054 -8.195 1.00 78.19 124 ASN A CA 1
ATOM 979 C C . ASN A 1 124 ? -5.077 -1.599 -7.124 1.00 78.19 124 ASN A C 1
ATOM 981 O O . ASN A 1 124 ? -4.859 -2.808 -7.051 1.00 78.19 124 ASN A O 1
ATOM 985 N N . SER A 1 125 ? -4.475 -0.732 -6.315 1.00 84.75 125 SER A N 1
ATOM 986 C CA . SER A 1 125 ? -3.546 -1.148 -5.265 1.00 84.75 125 SER A CA 1
ATOM 987 C C . SER A 1 125 ? -4.299 -1.583 -4.014 1.00 84.75 125 SER A C 1
ATOM 989 O O . SER A 1 125 ? -5.366 -1.057 -3.710 1.00 84.75 125 SER A O 1
ATOM 991 N N . TYR A 1 126 ? -3.762 -2.550 -3.274 1.00 87.94 126 TYR A N 1
ATOM 992 C CA . TYR A 1 126 ? -4.431 -3.078 -2.082 1.00 87.94 126 TYR A CA 1
ATOM 993 C C . TYR A 1 126 ? -3.452 -3.574 -1.016 1.00 87.94 126 TYR A C 1
ATOM 995 O O . TYR A 1 126 ? -2.273 -3.813 -1.274 1.00 87.94 126 TYR A O 1
ATOM 1003 N N . ILE A 1 127 ? -3.967 -3.759 0.201 1.00 89.56 127 ILE A N 1
ATOM 1004 C CA . ILE A 1 127 ? -3.238 -4.347 1.329 1.00 89.56 127 ILE A CA 1
ATOM 1005 C C . ILE A 1 127 ? -3.600 -5.825 1.428 1.00 89.56 127 ILE A C 1
ATOM 1007 O O . ILE A 1 127 ? -4.776 -6.187 1.418 1.00 89.56 127 ILE A O 1
ATOM 1011 N N . LEU A 1 128 ? -2.593 -6.695 1.529 1.00 90.25 128 LEU A N 1
ATOM 1012 C CA . LEU A 1 128 ? -2.804 -8.144 1.515 1.00 90.25 128 LEU A CA 1
ATOM 1013 C C . LEU A 1 128 ? -3.522 -8.648 2.774 1.00 90.25 128 LEU A C 1
ATOM 1015 O O . LEU A 1 128 ? -4.351 -9.553 2.692 1.00 90.25 128 LEU A O 1
ATOM 1019 N N . LYS A 1 129 ? -3.209 -8.072 3.941 1.00 92.19 129 LYS A N 1
ATOM 1020 C CA . LYS A 1 129 ? -3.881 -8.374 5.212 1.00 92.19 129 LYS A CA 1
ATOM 1021 C C . LYS A 1 129 ? -4.456 -7.087 5.812 1.00 92.19 129 LYS A C 1
ATOM 1023 O O . LYS A 1 129 ? -3.821 -6.503 6.686 1.00 92.19 129 LYS A O 1
ATOM 1028 N N . PRO A 1 130 ? -5.641 -6.630 5.376 1.00 91.75 130 PRO A N 1
ATOM 1029 C CA . PRO A 1 130 ? -6.217 -5.365 5.838 1.00 91.75 130 PRO A CA 1
ATOM 1030 C C . PRO A 1 130 ? -6.435 -5.285 7.351 1.00 91.75 130 PRO A C 1
ATOM 1032 O O . PRO A 1 130 ? -6.491 -4.199 7.893 1.00 91.75 130 PRO A O 1
ATOM 1035 N N . ASN A 1 131 ? -6.530 -6.418 8.048 1.00 91.88 131 ASN A N 1
ATOM 1036 C CA . ASN A 1 131 ? -6.798 -6.453 9.489 1.00 91.88 131 ASN A CA 1
ATOM 1037 C C . ASN A 1 131 ? -5.558 -6.878 10.299 1.00 91.88 131 ASN A C 1
ATOM 1039 O O . ASN A 1 131 ? -5.691 -7.378 11.413 1.00 91.88 131 ASN A O 1
ATOM 1043 N N . ALA A 1 132 ? -4.358 -6.807 9.710 1.00 92.06 132 ALA A N 1
ATOM 1044 C CA . ALA A 1 132 ? -3.131 -7.054 10.458 1.00 92.06 132 ALA A CA 1
ATOM 1045 C C . ALA A 1 132 ? -2.917 -5.930 11.477 1.00 92.06 132 ALA A C 1
ATOM 1047 O O . ALA A 1 132 ? -3.130 -4.763 11.161 1.00 92.06 132 ALA A O 1
ATOM 1048 N N . ASP A 1 133 ? -2.487 -6.286 12.679 1.00 93.38 133 ASP A N 1
ATOM 1049 C CA . ASP A 1 133 ? -2.214 -5.313 13.734 1.00 93.38 133 ASP A CA 1
ATOM 1050 C C . ASP A 1 133 ? -0.726 -4.919 13.768 1.00 93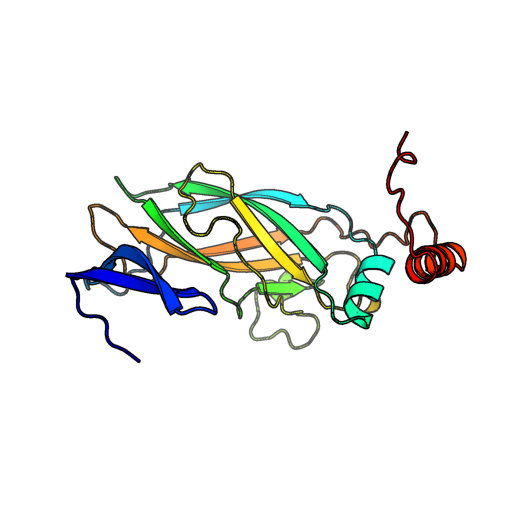.38 133 ASP A C 1
ATOM 1052 O O . ASP A 1 133 ? 0.094 -5.443 13.001 1.00 93.38 133 ASP A O 1
ATOM 1056 N N . TYR A 1 134 ? -0.355 -4.002 14.661 1.00 91.56 134 TYR A N 1
ATOM 1057 C CA . TYR A 1 134 ? 1.038 -3.621 14.874 1.00 91.56 134 TYR A CA 1
ATOM 1058 C C . TYR A 1 134 ? 1.927 -4.822 15.237 1.00 91.56 134 TYR A C 1
ATOM 1060 O O . TYR A 1 134 ? 1.511 -5.797 15.863 1.00 91.56 134 TYR A O 1
ATOM 1068 N N . GLY A 1 135 ? 3.184 -4.776 14.796 1.00 91.44 135 GLY A N 1
ATOM 1069 C CA . GLY A 1 135 ? 4.152 -5.866 14.942 1.00 91.44 135 GLY A CA 1
ATOM 1070 C C . GLY A 1 135 ? 3.937 -7.062 14.004 1.00 91.44 135 GLY A C 1
ATOM 1071 O O . GLY A 1 135 ? 4.816 -7.919 13.916 1.00 91.44 135 GLY A O 1
ATOM 1072 N N . VAL A 1 136 ? 2.823 -7.131 13.265 1.00 93.69 136 VAL A N 1
ATOM 1073 C CA . VAL A 1 136 ? 2.567 -8.197 12.288 1.00 93.69 136 VAL A CA 1
ATOM 1074 C C . VAL A 1 136 ? 3.076 -7.778 10.901 1.00 93.69 136 VAL A C 1
ATOM 1076 O O . VAL A 1 136 ? 2.653 -6.744 10.384 1.00 93.69 136 VAL A O 1
ATOM 1079 N N . PRO A 1 137 ? 3.934 -8.581 10.240 1.00 92.69 137 PRO A N 1
ATOM 1080 C CA . PRO A 1 137 ? 4.353 -8.307 8.868 1.00 92.69 137 PRO A CA 1
ATOM 1081 C C . PRO A 1 137 ? 3.182 -8.309 7.882 1.00 92.69 137 PRO A C 1
ATOM 1083 O O . PRO A 1 137 ? 2.388 -9.264 7.821 1.00 92.69 137 PRO A O 1
ATOM 1086 N N . ASN A 1 138 ? 3.129 -7.261 7.065 1.00 92.00 138 ASN A N 1
ATOM 1087 C CA . ASN A 1 138 ? 2.122 -7.056 6.038 1.00 92.00 138 ASN A CA 1
ATOM 1088 C C . ASN A 1 138 ? 2.752 -6.580 4.722 1.00 92.00 138 ASN A C 1
ATOM 1090 O O . ASN A 1 138 ? 3.950 -6.303 4.646 1.00 92.00 138 ASN A O 1
ATOM 1094 N N . ARG A 1 139 ? 1.940 -6.544 3.665 1.00 90.06 139 ARG A N 1
ATOM 1095 C CA . ARG A 1 139 ? 2.379 -6.236 2.309 1.00 90.06 139 ARG A CA 1
ATOM 1096 C C . ARG A 1 139 ? 1.363 -5.369 1.586 1.00 90.06 139 ARG A C 1
ATOM 1098 O O . ARG A 1 139 ? 0.183 -5.724 1.527 1.00 90.06 139 ARG A O 1
ATOM 1105 N N . MET A 1 140 ? 1.843 -4.280 0.998 1.00 88.19 140 MET A N 1
ATOM 1106 C CA . MET A 1 140 ? 1.097 -3.497 0.017 1.00 88.19 140 MET A CA 1
ATOM 1107 C C . MET A 1 140 ? 1.411 -4.025 -1.376 1.00 88.19 140 MET A C 1
ATOM 1109 O O . MET A 1 140 ? 2.569 -4.301 -1.695 1.00 88.19 140 MET A O 1
ATOM 1113 N N . VAL A 1 141 ? 0.377 -4.176 -2.191 1.00 87.38 141 VAL A N 1
ATOM 1114 C CA . VAL A 1 141 ? 0.484 -4.514 -3.607 1.00 87.38 141 VAL A CA 1
ATOM 1115 C C . VAL A 1 141 ? 0.159 -3.255 -4.391 1.00 87.38 141 VAL A C 1
ATOM 1117 O O . VAL A 1 141 ? -0.983 -2.799 -4.386 1.00 87.38 141 VAL A O 1
ATOM 1120 N N . LEU A 1 142 ? 1.179 -2.692 -5.026 1.00 83.69 142 LEU A N 1
ATOM 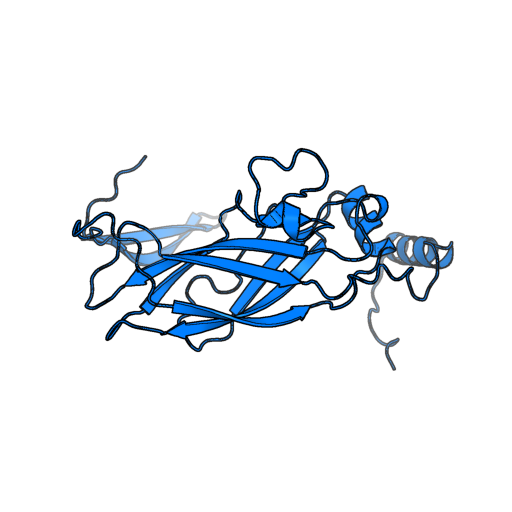1121 C CA . LEU A 1 142 ? 1.111 -1.470 -5.812 1.00 83.69 142 LEU A CA 1
ATOM 1122 C C . LEU A 1 142 ? 1.149 -1.832 -7.293 1.00 83.69 142 LEU A C 1
ATOM 1124 O O . LEU A 1 142 ? 2.145 -2.370 -7.770 1.00 83.69 142 LEU A O 1
ATOM 1128 N N . ASN A 1 143 ? 0.067 -1.575 -8.017 1.00 80.19 143 ASN A N 1
ATOM 1129 C CA . ASN A 1 143 ? -0.075 -2.034 -9.396 1.00 80.19 143 ASN A CA 1
ATOM 1130 C C . ASN A 1 143 ? 0.303 -0.946 -10.403 1.00 80.19 143 ASN A C 1
ATOM 1132 O O . ASN A 1 143 ? -0.342 0.095 -10.487 1.00 80.19 143 ASN A O 1
ATOM 1136 N N . PHE A 1 144 ? 1.333 -1.215 -11.200 1.00 76.12 144 PHE A N 1
ATOM 1137 C CA . PHE A 1 144 ? 1.718 -0.373 -12.328 1.00 76.12 144 PHE A CA 1
ATOM 1138 C C . PHE A 1 144 ? 0.956 -0.734 -13.592 1.00 76.12 144 PHE A C 1
ATOM 1140 O O . PHE A 1 144 ? 0.785 -1.914 -13.898 1.00 76.12 144 PHE A O 1
ATOM 1147 N N . GLN A 1 145 ? 0.601 0.296 -14.356 1.00 73.50 145 GLN A N 1
ATOM 1148 C CA . GLN A 1 145 ? 0.074 0.171 -15.718 1.00 73.50 145 GLN A CA 1
ATOM 1149 C C . GLN A 1 145 ? 0.776 1.105 -16.720 1.00 73.50 145 GLN A C 1
ATOM 1151 O O . GLN A 1 145 ? 0.331 1.238 -17.855 1.00 73.50 145 GLN A O 1
ATOM 1156 N N . GLU A 1 146 ? 1.869 1.752 -16.315 1.00 74.31 146 GLU A N 1
ATOM 1157 C CA . GLU A 1 146 ? 2.584 2.712 -17.159 1.00 74.31 146 GLU A CA 1
ATOM 1158 C C . GLU A 1 146 ? 3.579 2.026 -18.104 1.00 74.31 146 GLU A C 1
ATOM 1160 O O . GLU A 1 146 ? 4.225 1.042 -17.735 1.00 74.31 146 GLU A O 1
ATOM 1165 N N . ASP A 1 147 ? 3.726 2.586 -19.307 1.00 71.06 147 ASP A N 1
ATOM 1166 C CA . ASP A 1 147 ? 4.746 2.199 -20.291 1.00 71.06 147 ASP A CA 1
ATOM 1167 C C . ASP A 1 147 ? 6.157 2.464 -19.733 1.00 71.06 147 ASP A C 1
ATOM 1169 O O . ASP A 1 147 ? 6.424 3.518 -19.153 1.00 71.06 147 ASP A O 1
ATOM 1173 N N . ALA A 1 148 ? 7.103 1.537 -19.902 1.00 69.38 148 ALA A N 1
ATOM 1174 C CA . ALA A 1 148 ? 8.433 1.693 -19.321 1.00 69.38 148 ALA A CA 1
ATOM 1175 C C . ALA A 1 148 ? 9.255 2.809 -19.987 1.00 69.38 148 ALA A C 1
ATOM 1177 O O . ALA A 1 148 ? 10.212 3.305 -19.396 1.00 69.38 148 ALA A O 1
ATOM 1178 N N . GLY A 1 149 ? 8.907 3.215 -21.209 1.00 67.75 149 GLY A N 1
ATOM 1179 C CA . GLY A 1 149 ? 9.469 4.365 -21.910 1.00 67.75 149 GLY A CA 1
ATOM 1180 C C . GLY A 1 149 ? 9.022 5.719 -21.355 1.00 67.75 149 GLY A C 1
ATOM 1181 O O . GLY A 1 149 ? 9.702 6.713 -21.615 1.00 67.75 149 GLY A O 1
ATOM 1182 N N . SER A 1 150 ? 7.932 5.777 -20.582 1.00 70.94 150 SER A N 1
ATOM 1183 C CA . SER A 1 150 ? 7.521 6.990 -19.860 1.00 70.94 150 SER A CA 1
ATOM 1184 C C . SER A 1 150 ? 8.234 7.135 -18.511 1.00 70.94 150 SER A C 1
ATOM 1186 O O . SER A 1 150 ? 8.266 8.232 -17.942 1.00 70.94 150 SER A O 1
ATOM 1188 N N . LEU A 1 151 ? 8.835 6.046 -18.015 1.00 71.12 151 LEU A N 1
ATOM 1189 C CA . LEU A 1 151 ? 9.466 6.012 -16.709 1.00 71.12 151 LEU A CA 1
ATOM 1190 C C . LEU A 1 151 ? 10.935 6.476 -16.750 1.00 71.12 151 LEU A C 1
ATOM 1192 O O . LEU A 1 151 ? 11.717 6.059 -17.606 1.00 71.12 151 LEU A O 1
ATOM 1196 N N . PRO A 1 152 ? 11.343 7.309 -15.785 1.00 68.62 152 PRO A N 1
ATOM 1197 C CA . PRO A 1 152 ? 12.736 7.682 -15.573 1.00 68.62 152 PRO A CA 1
ATOM 1198 C C . PRO A 1 152 ? 13.535 6.556 -14.897 1.00 68.62 152 PRO A C 1
ATOM 1200 O O . PRO A 1 152 ? 12.975 5.686 -14.234 1.00 68.62 152 PRO A O 1
ATOM 1203 N N . ASP A 1 153 ? 14.868 6.617 -14.998 1.00 65.75 153 ASP A N 1
ATOM 1204 C CA . ASP A 1 153 ? 15.801 5.620 -14.427 1.00 65.75 153 ASP A CA 1
ATOM 1205 C C . ASP A 1 153 ? 15.701 5.460 -12.896 1.00 65.75 153 ASP A C 1
ATOM 1207 O O . ASP A 1 153 ? 16.140 4.463 -12.314 1.00 65.75 153 ASP A O 1
ATOM 1211 N N . VAL A 1 154 ? 15.162 6.474 -12.222 1.00 69.88 154 VAL A N 1
ATOM 1212 C CA . VAL A 1 154 ? 14.858 6.465 -10.793 1.00 69.88 154 VAL A CA 1
ATOM 1213 C C . VAL A 1 154 ? 13.409 6.870 -10.650 1.00 69.88 154 VAL A C 1
ATOM 1215 O O . VAL A 1 154 ? 13.018 7.910 -11.173 1.00 69.88 154 VAL A O 1
ATOM 1218 N N . VAL A 1 155 ? 12.635 6.082 -9.906 1.00 72.50 155 VAL A N 1
ATOM 1219 C CA . VAL A 1 155 ? 11.250 6.422 -9.601 1.00 72.50 155 VAL A CA 1
ATOM 1220 C C . VAL A 1 155 ? 11.066 6.463 -8.091 1.00 72.50 155 VAL A C 1
ATOM 1222 O O . VAL A 1 155 ? 11.505 5.587 -7.345 1.00 72.50 155 VAL A O 1
ATOM 1225 N N . TYR A 1 156 ? 10.425 7.524 -7.644 1.00 76.88 156 TYR A N 1
ATOM 1226 C CA . TYR A 1 156 ? 10.005 7.742 -6.278 1.00 76.88 156 TYR A CA 1
ATOM 1227 C C . TYR A 1 156 ? 8.520 7.431 -6.194 1.00 76.88 156 TYR A C 1
ATOM 1229 O O . TYR A 1 156 ? 7.777 7.801 -7.103 1.00 76.88 156 TYR A O 1
ATOM 1237 N N . ALA A 1 157 ? 8.095 6.793 -5.110 1.00 78.56 157 ALA A N 1
ATOM 1238 C CA . ALA A 1 157 ? 6.692 6.537 -4.840 1.00 78.56 157 ALA A CA 1
ATOM 1239 C C . ALA A 1 157 ? 6.274 7.193 -3.533 1.00 78.56 157 ALA A C 1
ATOM 1241 O O . ALA A 1 157 ? 7.035 7.221 -2.559 1.00 78.56 157 ALA A O 1
ATOM 1242 N N . LYS A 1 158 ? 5.036 7.666 -3.525 1.00 83.19 158 LYS A N 1
ATOM 1243 C CA . LYS A 1 158 ? 4.361 8.193 -2.355 1.00 83.19 158 LYS A CA 1
ATOM 1244 C C . LYS A 1 158 ? 2.954 7.630 -2.301 1.00 83.19 158 LYS A C 1
ATOM 1246 O O . LYS A 1 158 ? 2.197 7.799 -3.251 1.00 83.19 158 LYS A O 1
ATOM 1251 N N . CYS A 1 159 ? 2.616 6.986 -1.198 1.00 82.75 159 CYS A N 1
ATOM 1252 C CA . CYS A 1 159 ? 1.291 6.447 -0.953 1.00 82.75 159 CYS A CA 1
ATOM 1253 C C . CYS A 1 159 ? 0.764 6.944 0.383 1.00 82.75 159 CYS A C 1
ATOM 1255 O O . CYS A 1 159 ? 1.488 6.941 1.378 1.00 82.75 159 CYS A O 1
ATOM 1257 N N . TYR A 1 160 ? -0.508 7.316 0.390 1.00 83.25 160 TYR A N 1
ATOM 1258 C CA . TYR A 1 160 ? -1.272 7.530 1.606 1.00 83.25 160 TYR A CA 1
ATOM 1259 C C . TYR A 1 160 ? -2.191 6.344 1.839 1.00 83.25 160 TYR A C 1
ATOM 1261 O O . TYR A 1 160 ? -2.796 5.797 0.907 1.00 83.25 160 TYR A O 1
ATOM 1269 N N . TYR A 1 161 ? -2.297 5.940 3.094 1.00 86.94 161 TYR A N 1
ATOM 1270 C CA . TYR A 1 161 ? -3.217 4.888 3.466 1.00 86.94 161 TYR A CA 1
ATOM 1271 C C . TYR A 1 161 ? -3.795 5.140 4.846 1.00 86.94 161 TYR A C 1
ATOM 1273 O O . TYR A 1 161 ? -3.174 5.765 5.705 1.00 86.94 161 TYR A O 1
ATOM 1281 N N . ASP A 1 162 ? -5.023 4.671 4.997 1.00 88.31 162 ASP A N 1
ATOM 1282 C CA . ASP A 1 162 ? -5.859 4.942 6.148 1.00 88.31 162 ASP A CA 1
ATOM 1283 C C . ASP A 1 162 ? -5.842 3.735 7.086 1.00 88.31 162 ASP A C 1
ATOM 1285 O O . ASP A 1 162 ? -6.023 2.584 6.663 1.00 88.31 162 ASP A O 1
ATOM 1289 N N . LEU A 1 163 ? -5.651 4.028 8.367 1.00 89.44 163 LEU A N 1
ATOM 1290 C CA . LEU A 1 163 ? -5.702 3.107 9.485 1.00 89.44 163 LEU A CA 1
ATOM 1291 C C . LEU A 1 163 ? -6.949 3.411 10.314 1.00 89.44 163 LEU A C 1
ATOM 1293 O O . LEU A 1 163 ? -7.114 4.495 10.874 1.00 89.44 163 LEU A O 1
ATOM 1297 N N . PHE A 1 164 ? -7.827 2.424 10.430 1.00 88.19 164 PHE A N 1
ATOM 1298 C CA . PHE A 1 164 ? -8.936 2.468 11.371 1.00 88.19 164 PHE A CA 1
ATOM 1299 C C . PHE A 1 164 ? -8.477 1.819 12.667 1.00 88.19 164 PHE A C 1
ATOM 1301 O O . PHE A 1 164 ? -8.040 0.662 12.672 1.00 88.19 164 PHE A O 1
ATOM 1308 N N . VAL A 1 165 ? -8.584 2.570 13.758 1.00 88.06 165 VAL A N 1
ATOM 1309 C CA . VAL A 1 165 ? -8.023 2.202 15.058 1.00 88.06 165 VAL A CA 1
ATOM 1310 C C . VAL A 1 165 ? -9.130 2.089 16.100 1.00 88.06 165 VAL A C 1
ATOM 1312 O O . VAL A 1 165 ? -10.113 2.833 16.066 1.00 88.06 165 VAL A O 1
ATOM 1315 N N . ILE A 1 166 ? -8.956 1.153 17.031 1.00 86.81 166 ILE A N 1
ATOM 1316 C CA . ILE A 1 166 ? -9.750 1.032 18.251 1.00 86.81 166 ILE A CA 1
ATOM 1317 C C . ILE A 1 166 ? -8.844 1.162 19.481 1.00 86.81 166 ILE A C 1
ATOM 1319 O O . ILE A 1 166 ? -7.813 0.505 19.539 1.00 86.81 166 ILE A O 1
ATOM 1323 N N . GLU A 1 167 ? -9.220 1.969 20.472 1.00 86.50 167 GLU A N 1
ATOM 1324 C CA . GLU A 1 167 ? -8.544 2.054 21.781 1.00 86.50 167 GLU A CA 1
ATOM 1325 C C . GLU A 1 167 ? -9.597 2.045 22.895 1.00 86.50 167 GLU A C 1
ATOM 1327 O O . GLU A 1 167 ? -10.608 2.747 22.811 1.00 86.50 167 GLU A O 1
ATOM 1332 N N . GLY A 1 168 ? -9.419 1.224 23.931 1.00 81.88 168 GLY A N 1
ATOM 1333 C CA . GLY A 1 168 ? -10.353 1.135 25.055 1.00 81.88 168 GLY A CA 1
ATOM 1334 C C . GLY A 1 168 ? -11.792 0.811 24.639 1.00 81.88 168 GLY A C 1
ATOM 1335 O O . GLY A 1 168 ? -12.740 1.250 25.293 1.00 81.88 168 GLY A O 1
ATOM 1336 N N . GLY A 1 169 ? -11.971 0.102 23.517 1.00 76.38 169 GLY A N 1
ATOM 1337 C CA . GLY A 1 169 ? -13.276 -0.206 22.923 1.00 76.38 169 GLY A CA 1
ATOM 1338 C C . GLY A 1 169 ? -13.913 0.922 22.096 1.00 76.38 169 GLY A C 1
ATOM 1339 O O . GLY A 1 169 ? -15.061 0.780 21.681 1.00 76.38 169 GLY A O 1
ATOM 1340 N N . ARG A 1 170 ? -13.208 2.031 21.844 1.00 75.88 170 ARG A N 1
ATOM 1341 C CA . ARG A 1 170 ? -13.688 3.160 21.029 1.00 75.88 170 ARG A CA 1
ATOM 1342 C C . ARG A 1 170 ? -13.045 3.147 19.653 1.00 75.88 170 ARG A C 1
ATOM 1344 O O . ARG A 1 170 ? -11.825 3.103 19.569 1.00 75.88 170 ARG A O 1
ATOM 1351 N N . ILE A 1 171 ? -13.862 3.212 18.603 1.00 79.50 171 ILE A N 1
ATOM 1352 C CA . ILE A 1 171 ? -13.400 3.409 17.223 1.00 79.50 171 ILE A CA 1
ATOM 1353 C C . ILE A 1 171 ? -13.453 4.899 16.898 1.00 79.50 171 ILE A C 1
ATOM 1355 O O . ILE A 1 171 ? -14.458 5.559 17.176 1.00 79.50 171 ILE A O 1
ATOM 1359 N N . PHE A 1 172 ? -12.396 5.398 16.273 1.00 75.50 172 PHE A N 1
ATOM 1360 C CA . PHE A 1 172 ? -12.290 6.791 15.854 1.00 75.50 172 PHE A CA 1
ATOM 1361 C C . PHE A 1 172 ? -12.972 7.034 14.505 1.00 75.50 172 PHE A C 1
ATOM 1363 O O . PHE A 1 172 ? -12.974 6.170 13.628 1.00 75.50 172 PHE A O 1
ATOM 1370 N N . SER A 1 173 ? -13.603 8.201 14.360 1.00 67.69 173 SER A N 1
ATOM 1371 C CA . SER A 1 173 ? -14.388 8.570 13.174 1.00 67.69 173 SER A CA 1
ATOM 1372 C C . SER A 1 173 ? -13.515 8.952 11.978 1.00 67.69 173 SER A C 1
ATOM 1374 O O . SER A 1 173 ? -13.868 8.635 10.842 1.00 67.69 173 SER A O 1
ATOM 1376 N N . GLN A 1 174 ? -12.382 9.610 12.233 1.00 77.12 174 GLN A N 1
ATOM 1377 C CA . GLN A 1 174 ? -11.368 9.926 11.232 1.00 77.12 174 GLN A CA 1
ATOM 1378 C C . GLN A 1 174 ? -10.284 8.844 11.264 1.00 77.12 174 GLN A C 1
ATOM 1380 O O . GLN A 1 174 ? -9.775 8.537 12.346 1.00 77.12 174 GLN A O 1
ATOM 1385 N N . PRO A 1 175 ? -9.924 8.248 10.115 1.00 81.69 175 PRO A N 1
ATOM 1386 C CA . PRO A 1 175 ? -8.810 7.322 10.074 1.00 81.69 175 PRO A CA 1
ATOM 1387 C C . PRO A 1 175 ? -7.501 8.059 10.355 1.00 81.69 175 PRO A C 1
ATOM 1389 O O . PRO A 1 175 ? -7.307 9.216 9.975 1.00 81.69 175 PRO A O 1
ATOM 1392 N N . GLU A 1 176 ? -6.584 7.348 10.989 1.00 85.00 176 GLU A N 1
ATOM 1393 C CA . GLU A 1 176 ? -5.191 7.753 11.051 1.00 85.00 176 GLU A CA 1
ATOM 1394 C C . GLU A 1 176 ? -4.578 7.605 9.657 1.00 85.00 176 GLU A C 1
ATOM 1396 O O . GLU A 1 176 ? -4.735 6.568 9.010 1.00 85.00 176 GLU A O 1
ATOM 1401 N N . ARG A 1 177 ? -3.932 8.664 9.165 1.00 84.00 177 ARG A N 1
ATOM 1402 C CA . ARG A 1 177 ? -3.379 8.699 7.812 1.00 84.00 177 ARG A CA 1
ATOM 1403 C C . ARG A 1 177 ? -1.869 8.643 7.870 1.00 84.00 177 ARG A C 1
ATOM 1405 O O . ARG A 1 177 ? -1.227 9.606 8.278 1.00 84.00 177 ARG A O 1
ATOM 1412 N N . GLU A 1 178 ? -1.332 7.558 7.340 1.00 81.75 178 GLU A N 1
ATOM 1413 C CA . GLU A 1 178 ? 0.100 7.338 7.258 1.00 81.75 178 GLU A CA 1
ATOM 1414 C C . GLU A 1 178 ? 0.610 7.663 5.853 1.00 81.75 178 GLU A C 1
ATOM 1416 O O . GLU A 1 178 ? 0.059 7.226 4.834 1.00 81.75 178 GLU A O 1
ATOM 1421 N N . GLU A 1 179 ? 1.685 8.446 5.798 1.00 79.50 179 GLU A N 1
ATOM 1422 C CA . GLU A 1 179 ? 2.411 8.720 4.566 1.00 79.50 179 GLU A CA 1
ATOM 1423 C C . GLU A 1 179 ? 3.576 7.745 4.435 1.00 79.50 179 GLU A C 1
ATOM 1425 O O . GLU A 1 179 ? 4.508 7.744 5.238 1.00 79.50 179 GLU A O 1
ATOM 1430 N N . ILE A 1 180 ? 3.578 6.970 3.355 1.00 77.19 180 ILE A N 1
ATOM 1431 C CA . ILE A 1 180 ? 4.727 6.154 2.993 1.00 77.19 180 ILE A CA 1
ATOM 1432 C C . ILE A 1 180 ? 5.379 6.756 1.763 1.00 77.19 180 ILE A C 1
ATOM 1434 O O . ILE A 1 180 ? 4.826 6.736 0.662 1.00 77.19 180 ILE A O 1
ATOM 1438 N N . SER A 1 181 ? 6.610 7.212 1.954 1.00 74.94 181 SER A N 1
ATOM 1439 C CA . SER A 1 181 ? 7.512 7.577 0.872 1.00 74.94 181 SER A CA 1
ATOM 1440 C C . SER A 1 181 ? 8.628 6.547 0.781 1.00 74.94 181 SER A C 1
ATOM 1442 O O . SER A 1 181 ? 9.320 6.277 1.763 1.00 74.94 181 SER A O 1
ATOM 1444 N N . PHE A 1 182 ? 8.846 5.984 -0.403 1.00 73.50 182 PHE A N 1
ATOM 1445 C CA . PHE A 1 182 ? 10.007 5.139 -0.644 1.00 73.50 182 PHE A CA 1
ATOM 1446 C C . PHE A 1 182 ? 10.666 5.493 -1.968 1.00 73.50 182 PHE A C 1
ATOM 1448 O O . PHE A 1 182 ? 10.031 5.760 -2.990 1.00 73.50 182 PHE A O 1
ATOM 1455 N N . ILE A 1 183 ? 11.994 5.483 -1.933 1.00 63.72 183 ILE A N 1
ATOM 1456 C CA . ILE A 1 183 ? 12.792 5.462 -3.145 1.00 63.72 183 ILE A CA 1
ATOM 1457 C C . ILE A 1 183 ? 12.715 4.019 -3.612 1.00 63.72 183 ILE A C 1
ATOM 1459 O O . ILE A 1 183 ? 13.266 3.133 -2.949 1.00 63.72 183 ILE A O 1
ATOM 1463 N N . ALA A 1 184 ? 12.070 3.764 -4.747 1.00 56.84 184 ALA A N 1
ATOM 1464 C CA . ALA A 1 184 ? 12.405 2.558 -5.473 1.00 56.84 184 ALA A CA 1
ATOM 1465 C C . ALA A 1 184 ? 13.837 2.787 -5.965 1.00 56.84 184 ALA A C 1
ATOM 1467 O O . ALA A 1 184 ? 14.060 3.416 -7.001 1.00 56.84 184 ALA A O 1
ATOM 1468 N N . LYS A 1 185 ? 14.822 2.416 -5.118 1.00 50.00 185 LYS A N 1
ATOM 1469 C CA . LYS A 1 185 ? 16.260 2.429 -5.440 1.00 50.00 185 LYS A CA 1
ATOM 1470 C C . LYS A 1 185 ? 16.368 2.017 -6.892 1.00 50.00 185 LYS A C 1
ATOM 1472 O O . LYS A 1 185 ? 15.725 1.018 -7.201 1.00 50.00 185 LYS A O 1
ATOM 1477 N N . PRO A 1 186 ? 17.099 2.797 -7.717 1.00 48.25 186 PRO A N 1
ATOM 1478 C CA . PRO A 1 186 ? 16.826 2.986 -9.138 1.00 48.25 186 PRO A CA 1
ATOM 1479 C C . PRO A 1 186 ? 16.162 1.745 -9.666 1.00 48.25 186 PRO A C 1
ATOM 1481 O O . PRO A 1 186 ? 16.817 0.696 -9.671 1.00 48.25 186 PRO A O 1
ATOM 1484 N N . ILE A 1 187 ? 14.877 1.850 -10.005 1.00 52.59 187 ILE A N 1
ATOM 1485 C CA . ILE A 1 187 ? 14.228 0.847 -10.824 1.00 52.59 187 ILE A CA 1
ATOM 1486 C C . ILE A 1 187 ? 15.112 0.755 -12.058 1.00 52.59 187 ILE A C 1
ATOM 1488 O O . ILE A 1 187 ? 15.004 1.528 -13.002 1.00 52.59 187 ILE A O 1
ATOM 1492 N N . ARG A 1 188 ? 16.096 -0.139 -12.004 1.00 53.38 188 ARG A N 1
ATOM 1493 C CA . ARG A 1 188 ? 16.983 -0.365 -13.117 1.00 53.38 188 ARG A CA 1
ATOM 1494 C C . ARG A 1 188 ? 16.068 -1.073 -14.071 1.00 53.38 188 ARG A C 1
ATOM 1496 O O . ARG A 1 188 ? 15.790 -2.251 -13.879 1.00 53.38 188 ARG A O 1
ATOM 1503 N N . LEU A 1 189 ? 15.563 -0.337 -15.047 1.00 54.88 189 LEU A N 1
ATOM 1504 C CA . LEU A 1 189 ? 14.930 -0.908 -16.211 1.00 54.88 189 LEU A CA 1
ATOM 1505 C C . LEU A 1 189 ? 16.013 -1.722 -16.901 1.00 54.88 189 LEU A C 1
ATOM 1507 O O . LEU A 1 189 ? 16.778 -1.242 -17.735 1.00 54.88 189 LEU A O 1
ATOM 1511 N N . LYS A 1 190 ? 16.161 -2.967 -16.462 1.00 58.47 190 LYS A N 1
ATOM 1512 C CA . LYS A 1 190 ? 17.040 -3.896 -17.131 1.00 58.47 190 LYS A CA 1
ATOM 1513 C C . LYS A 1 190 ? 16.249 -4.327 -18.352 1.00 58.47 190 LYS A C 1
ATOM 1515 O O . LYS A 1 190 ? 15.150 -4.875 -18.215 1.00 58.47 190 LYS A O 1
ATOM 1520 N N . ASN A 1 191 ? 16.817 -4.114 -19.535 1.00 54.00 191 ASN A N 1
ATOM 1521 C CA . ASN A 1 191 ? 16.455 -4.965 -20.660 1.00 54.00 191 ASN A CA 1
ATOM 1522 C C . ASN A 1 191 ? 16.591 -6.402 -20.150 1.00 54.00 191 ASN A C 1
ATOM 1524 O O . ASN A 1 191 ? 17.522 -6.695 -19.388 1.00 54.00 191 ASN A O 1
ATOM 1528 N N . SER A 1 192 ? 15.633 -7.268 -20.470 1.00 49.47 192 SER A N 1
ATOM 1529 C CA . SER A 1 192 ? 15.681 -8.665 -20.045 1.00 49.47 192 SER A CA 1
ATOM 1530 C C . SER A 1 192 ? 17.099 -9.225 -20.252 1.00 49.47 192 SER A C 1
ATOM 1532 O O . SER A 1 192 ? 17.820 -8.787 -21.149 1.00 49.47 192 SER A O 1
ATOM 1534 N N . VAL A 1 193 ? 17.536 -10.214 -19.465 1.00 45.94 193 VAL A N 1
ATOM 1535 C CA . VAL A 1 193 ? 18.806 -10.931 -19.750 1.00 45.94 193 VAL A CA 1
ATOM 1536 C C . VAL A 1 193 ? 18.808 -11.507 -21.185 1.00 45.94 193 VAL A C 1
ATOM 1538 O O . VAL A 1 193 ? 19.858 -11.830 -21.728 1.00 45.94 193 VAL A O 1
ATOM 1541 N N . LEU A 1 194 ? 17.630 -11.547 -21.815 1.00 43.81 194 LEU A N 1
ATOM 1542 C CA . LEU A 1 194 ? 17.358 -11.918 -23.197 1.00 43.81 194 LEU A CA 1
ATOM 1543 C C . LEU A 1 194 ? 17.446 -10.762 -24.229 1.00 43.81 194 LEU A C 1
ATOM 1545 O O . LEU A 1 194 ? 17.239 -11.020 -25.410 1.00 43.81 194 LEU A O 1
ATOM 1549 N N . GLY A 1 195 ? 17.777 -9.526 -23.833 1.00 46.22 195 GLY A N 1
ATOM 1550 C CA . GLY A 1 195 ? 17.812 -8.343 -24.712 1.00 46.22 195 GLY A CA 1
ATOM 1551 C C . GLY A 1 195 ? 16.448 -7.657 -24.873 1.00 46.22 195 GLY A C 1
ATOM 1552 O O . GLY A 1 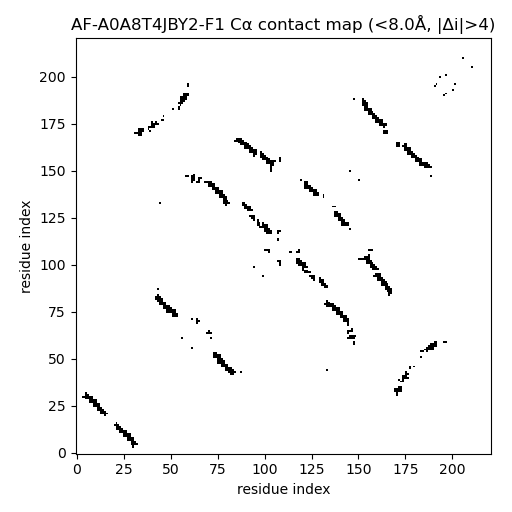195 ? 15.573 -7.822 -24.020 1.00 46.22 195 GLY A O 1
ATOM 1553 N N . GLU A 1 196 ? 16.271 -6.883 -25.959 1.00 46.50 196 GLU A N 1
ATOM 1554 C CA . GLU A 1 196 ? 14.933 -6.547 -26.499 1.00 46.50 196 GLU A CA 1
ATOM 1555 C C . GLU A 1 196 ? 14.072 -7.822 -26.570 1.00 46.50 196 GLU A C 1
ATOM 1557 O O . GLU A 1 196 ? 14.663 -8.905 -26.550 1.00 46.50 196 GLU A O 1
ATOM 1562 N N . PRO A 1 197 ? 12.725 -7.774 -26.634 1.00 49.53 197 PRO A N 1
ATOM 1563 C CA . PRO A 1 197 ? 11.925 -8.968 -26.912 1.00 49.53 197 PRO A CA 1
ATOM 1564 C C . PRO A 1 197 ? 12.351 -9.560 -28.263 1.00 49.53 197 PRO A C 1
ATOM 1566 O O . PRO A 1 197 ? 11.813 -9.259 -29.322 1.00 49.53 197 PRO A O 1
ATOM 1569 N N . GLY A 1 198 ? 13.405 -10.367 -28.232 1.00 55.81 198 GLY A N 1
ATOM 1570 C CA . GLY A 1 198 ? 13.954 -11.025 -29.387 1.00 55.81 198 GLY A CA 1
ATOM 1571 C C . GLY A 1 198 ? 13.014 -12.144 -29.772 1.00 55.81 198 GLY A C 1
ATOM 1572 O O . GLY A 1 198 ? 12.213 -12.611 -28.956 1.00 55.81 198 GLY A O 1
ATOM 1573 N N . ALA A 1 199 ? 13.174 -12.620 -31.003 1.00 51.56 199 ALA A N 1
ATOM 1574 C CA . ALA A 1 199 ? 12.423 -13.749 -31.535 1.00 51.56 199 ALA A CA 1
ATOM 1575 C C . ALA A 1 199 ? 12.301 -14.904 -30.524 1.00 51.56 199 ALA A C 1
ATOM 1577 O O . ALA A 1 199 ? 11.243 -15.488 -30.430 1.00 51.56 199 ALA A O 1
ATOM 1578 N N . ALA A 1 200 ? 13.309 -15.157 -29.679 1.00 47.72 200 ALA A N 1
ATOM 1579 C CA . ALA A 1 200 ? 13.261 -16.184 -28.636 1.00 47.72 200 ALA A CA 1
ATOM 1580 C C . ALA A 1 200 ? 12.136 -16.020 -27.589 1.00 47.72 200 ALA A C 1
ATOM 1582 O O . ALA A 1 200 ? 11.568 -17.021 -27.166 1.00 47.72 200 ALA A O 1
ATOM 1583 N N . PHE A 1 201 ? 11.803 -14.796 -27.162 1.00 52.22 201 PHE A N 1
ATOM 1584 C CA . PHE A 1 201 ? 10.727 -14.558 -26.189 1.00 52.22 201 PHE A CA 1
ATOM 1585 C C . PHE A 1 201 ? 9.348 -14.709 -26.845 1.00 52.22 201 PHE A C 1
ATOM 1587 O O . PHE A 1 201 ? 8.472 -15.371 -26.295 1.00 52.22 201 PHE A O 1
ATOM 1594 N N . VAL A 1 202 ? 9.195 -14.171 -28.059 1.00 58.69 202 VAL A N 1
ATOM 1595 C CA . VAL A 1 202 ? 7.988 -14.335 -28.885 1.00 58.69 202 VAL A CA 1
ATOM 1596 C C . VAL A 1 202 ? 7.773 -15.807 -29.240 1.00 58.69 202 VAL A C 1
ATOM 1598 O O . VAL A 1 202 ? 6.689 -16.328 -29.033 1.00 58.69 202 VAL A O 1
ATOM 1601 N N . THR A 1 203 ? 8.824 -16.515 -29.656 1.00 56.41 203 THR A N 1
ATOM 1602 C CA . THR A 1 203 ? 8.788 -17.950 -29.956 1.00 56.41 203 THR A CA 1
ATOM 1603 C C . THR A 1 203 ? 8.449 -18.784 -28.726 1.00 56.41 203 THR A C 1
ATOM 1605 O O . THR A 1 203 ? 7.791 -19.803 -28.875 1.00 56.41 203 THR A O 1
ATOM 1608 N N . GLU A 1 204 ? 8.851 -18.387 -27.515 1.00 55.16 204 GLU A N 1
ATOM 1609 C CA . GLU A 1 204 ? 8.495 -19.125 -26.298 1.00 55.16 204 GLU A CA 1
ATOM 1610 C C . GLU A 1 204 ? 7.028 -18.912 -25.905 1.00 55.16 204 GLU A C 1
ATOM 1612 O O . GLU A 1 204 ? 6.357 -19.877 -25.542 1.00 55.16 204 GLU A O 1
ATOM 1617 N N . ILE A 1 205 ? 6.502 -17.691 -26.052 1.00 53.62 205 ILE A N 1
ATOM 1618 C CA . ILE A 1 205 ? 5.064 -17.421 -25.901 1.00 53.62 205 ILE A CA 1
ATOM 1619 C C . ILE A 1 205 ? 4.275 -18.194 -26.960 1.00 53.62 205 ILE A C 1
ATOM 1621 O O . ILE A 1 205 ? 3.383 -18.957 -26.609 1.00 53.62 205 ILE A O 1
ATOM 1625 N N . GLU A 1 206 ? 4.665 -18.106 -28.232 1.00 58.78 206 GLU A N 1
ATOM 1626 C CA . GLU A 1 206 ? 4.032 -18.839 -29.332 1.00 58.78 206 GLU A CA 1
ATOM 1627 C C . GLU A 1 206 ? 4.140 -20.359 -29.146 1.00 58.78 206 GLU A C 1
ATOM 1629 O O . GLU A 1 206 ? 3.210 -21.086 -29.481 1.00 58.78 206 GLU A O 1
ATOM 1634 N N . ARG A 1 207 ? 5.244 -20.878 -28.597 1.00 62.81 207 ARG A N 1
ATOM 1635 C CA . ARG A 1 207 ? 5.409 -22.307 -28.286 1.00 62.81 207 ARG A CA 1
ATOM 1636 C C . ARG A 1 207 ? 4.469 -22.750 -27.168 1.00 62.81 207 ARG A C 1
ATOM 1638 O O . ARG A 1 207 ? 3.971 -23.870 -27.225 1.00 62.81 207 ARG A O 1
ATOM 1645 N N . VAL A 1 208 ? 4.242 -21.909 -26.160 1.00 53.19 208 VAL A N 1
ATOM 1646 C CA . VAL A 1 208 ? 3.324 -22.185 -25.044 1.00 53.19 208 VAL A CA 1
ATOM 1647 C C . VAL A 1 208 ? 1.865 -22.050 -25.486 1.00 53.19 208 VAL A C 1
ATOM 1649 O O . VAL A 1 208 ? 1.049 -22.898 -25.139 1.00 53.19 208 VAL A O 1
ATOM 1652 N N . GLU A 1 209 ? 1.538 -21.051 -26.303 1.00 51.19 209 GLU A N 1
ATOM 1653 C CA . GLU A 1 209 ? 0.184 -20.824 -26.821 1.00 51.19 209 GLU A CA 1
ATOM 1654 C C . GLU A 1 209 ? -0.223 -21.854 -27.883 1.00 51.19 209 GLU A C 1
ATOM 1656 O O . GLU A 1 209 ? -1.364 -22.313 -27.892 1.00 51.19 209 GLU A O 1
ATOM 1661 N N . ASN A 1 210 ? 0.711 -22.289 -28.737 1.00 53.16 210 ASN A N 1
ATOM 1662 C CA . ASN A 1 210 ? 0.476 -23.359 -29.716 1.00 53.16 210 ASN A CA 1
ATOM 1663 C C . ASN A 1 210 ? 0.679 -24.768 -29.126 1.00 53.16 210 ASN A C 1
ATOM 1665 O O . ASN A 1 210 ? 0.356 -25.767 -29.770 1.00 53.16 210 ASN A O 1
ATOM 1669 N N . GLY A 1 211 ? 1.226 -24.856 -27.913 1.00 45.19 211 GLY A N 1
ATOM 1670 C CA . GLY A 1 211 ? 1.543 -26.083 -27.194 1.00 45.19 211 GLY A CA 1
ATOM 1671 C C . GLY A 1 211 ? 0.530 -26.380 -26.098 1.00 45.19 211 GLY A C 1
ATOM 1672 O O . GLY A 1 211 ? 0.865 -26.379 -24.915 1.00 45.19 211 GLY A O 1
ATOM 1673 N N . VAL A 1 212 ? -0.698 -26.704 -26.498 1.00 52.06 212 VAL A N 1
ATOM 1674 C CA . VAL A 1 212 ? -1.596 -27.537 -25.691 1.00 52.06 212 VAL A CA 1
ATOM 1675 C C . VAL A 1 212 ? -0.911 -28.897 -25.478 1.00 52.06 212 VAL A C 1
ATOM 1677 O O . VAL A 1 212 ? -1.068 -29.787 -26.301 1.00 52.06 212 VAL A O 1
ATOM 1680 N N . ASP A 1 213 ? -0.052 -29.021 -24.463 1.00 44.16 213 ASP A N 1
ATOM 1681 C CA . ASP A 1 213 ? -0.084 -30.085 -23.446 1.00 44.16 213 ASP A CA 1
ATOM 1682 C C . ASP A 1 213 ? 1.117 -30.015 -22.483 1.00 44.16 213 ASP A C 1
ATOM 1684 O O . ASP A 1 213 ? 2.225 -29.604 -22.826 1.00 44.16 213 ASP A O 1
ATOM 1688 N N . GLY A 1 214 ? 0.864 -30.397 -21.232 1.00 47.16 214 GLY A N 1
ATOM 1689 C CA . GLY A 1 214 ? 1.653 -30.019 -20.063 1.00 47.16 214 GLY A CA 1
ATOM 1690 C C . GLY A 1 214 ? 3.029 -30.673 -19.903 1.00 47.16 214 GLY A C 1
ATOM 1691 O O . GLY A 1 214 ? 3.166 -31.888 -19.958 1.00 47.16 214 GLY A O 1
ATOM 1692 N N . SER A 1 215 ? 4.025 -29.867 -19.520 1.00 41.72 215 SER A N 1
ATOM 1693 C CA . SER A 1 215 ? 5.089 -30.280 -18.589 1.00 41.72 215 SER A CA 1
ATOM 1694 C C . SER A 1 215 ? 5.917 -29.074 -18.126 1.00 41.72 215 SER A C 1
ATOM 1696 O O . SER A 1 215 ? 7.003 -28.806 -18.634 1.00 41.72 215 SER A O 1
ATOM 1698 N N . PHE A 1 216 ? 5.432 -28.359 -17.110 1.00 41.06 216 PHE A N 1
ATOM 1699 C CA . PH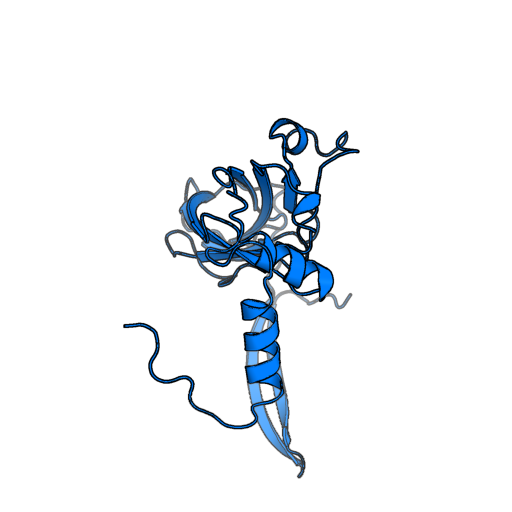E A 1 216 ? 6.184 -27.321 -16.384 1.00 41.06 216 PHE A CA 1
ATOM 1700 C C . PHE A 1 216 ? 7.166 -27.937 -15.360 1.00 41.06 216 PHE A C 1
ATOM 1702 O O . PHE A 1 216 ? 7.274 -27.500 -14.218 1.00 41.06 216 PHE A O 1
ATOM 1709 N N . GLY A 1 217 ? 7.851 -29.020 -15.735 1.00 40.50 217 GLY A N 1
ATOM 1710 C CA . GLY A 1 217 ? 8.728 -29.778 -14.846 1.00 40.50 217 GLY A CA 1
ATOM 1711 C C . GLY A 1 217 ? 10.107 -29.970 -15.460 1.00 40.50 217 GLY A C 1
ATOM 1712 O O . GLY A 1 217 ? 10.239 -30.754 -16.391 1.00 40.50 217 GLY A O 1
ATOM 1713 N N . LYS A 1 218 ? 11.117 -29.330 -14.855 1.00 35.81 218 LYS A N 1
ATOM 1714 C CA . LYS A 1 218 ? 12.566 -29.380 -15.156 1.00 35.81 218 LYS A CA 1
ATOM 1715 C C . LYS A 1 218 ? 13.081 -28.405 -16.220 1.00 35.81 218 LYS A C 1
ATOM 1717 O O . LYS A 1 218 ? 13.438 -28.821 -17.313 1.00 35.81 218 LYS A O 1
ATOM 1722 N N . ALA A 1 219 ? 13.264 -27.141 -15.844 1.00 34.22 219 ALA A N 1
ATOM 1723 C CA . ALA A 1 219 ? 14.379 -26.338 -16.368 1.00 34.22 219 ALA A CA 1
ATOM 1724 C C . ALA A 1 219 ? 14.670 -25.120 -15.471 1.00 34.22 219 ALA A C 1
ATOM 1726 O O . ALA A 1 219 ? 14.764 -23.994 -15.940 1.00 34.22 219 ALA A O 1
ATOM 1727 N N . LEU A 1 220 ? 14.797 -25.348 -14.163 1.00 38.25 220 LEU A N 1
ATOM 1728 C CA . LEU A 1 220 ? 15.545 -24.465 -13.266 1.00 38.25 220 LEU A CA 1
ATOM 1729 C C . LEU A 1 220 ? 16.375 -25.365 -12.342 1.00 38.25 220 LEU A C 1
ATOM 1731 O O . LEU A 1 220 ? 15.999 -25.640 -11.205 1.00 38.25 220 LEU A O 1
ATOM 1735 N N . SER A 1 221 ? 17.464 -25.894 -12.900 1.00 34.34 221 SER A N 1
ATOM 1736 C CA . SER A 1 221 ? 18.624 -26.440 -12.189 1.00 34.34 221 SER A CA 1
ATOM 1737 C C . SER A 1 221 ? 19.870 -26.119 -12.994 1.00 34.34 221 SER A C 1
ATOM 1739 O O . SER A 1 221 ? 19.838 -26.474 -14.197 1.00 34.34 221 SER A O 1
#

Nearest PDB structures (foldseek):
  8xgl-assembly1_B  TM=3.905E-01  e=5.840E-02  Pyricularia oryzae
  3bf2-assembly1_A-2  TM=4.224E-01  e=4.947E+00  Neisseria meningitidis FAM18

Radius of gyration: 22.67 Å; Cα contacts (8 Å, |Δi|>4): 430; chains: 1; bounding box: 51×52×57 Å

Solvent-accessible surface area (backbone atoms only — not comparable to full-atom values): 12804 Å² total; per-residue (Å²): 132,87,82,79,66,69,42,81,41,80,42,76,46,76,47,67,52,102,82,72,52,75,50,79,46,79,44,81,43,76,40,72,67,51,60,89,76,65,97,52,69,52,78,41,64,44,83,45,80,75,47,64,41,70,63,52,45,46,31,57,60,35,35,51,23,27,77,67,75,36,74,44,70,36,36,39,33,32,31,37,41,75,76,44,70,89,67,57,42,44,65,35,44,43,53,46,70,85,43,29,41,33,19,60,46,67,69,47,72,76,40,68,91,74,46,86,74,63,66,43,77,37,47,90,41,42,48,78,53,34,59,56,38,63,77,40,83,40,38,38,40,42,23,42,62,62,49,47,89,79,53,54,65,36,38,28,38,38,35,37,32,38,35,35,45,31,40,88,90,41,37,55,78,46,52,23,73,48,81,47,73,46,71,46,59,51,33,44,62,38,61,41,101,74,44,68,91,38,69,69,57,55,50,50,52,50,47,54,72,74,40,90,69,92,74,101,71,87,88,87,128

Mean predicted aligned error: 14.63 Å